Protein AF-A0AAW0MWT6-F1 (afdb_monomer)

InterPro domains:
  IPR008115 Septin 7 [PR01742] (76-88)
  IPR008115 Septin 7 [PR01742] (131-142)
  IPR008115 Septin 7 [PR01742] (172-186)
  IPR027417 P-loop containing nucleoside triphosphate hydrolase [G3DSA:3.40.50.300] (1-78)
  IPR030379 Septin-type guanine nucleotide-binding (G) domain [PF00735] (13-65)
  IPR030379 Septin-type guanine nucleotide-binding (G) domain [PS51719] (1-63)

Organism: NCBI:txid88201

Mean predicted aligned error: 18.44 Å

Radius of gyration: 57.43 Å; Cα contacts (8 Å, |Δi|>4): 34; chains: 1; bounding box: 128×63×159 Å

Nearest PDB structures (foldseek):
  6mqk-assembly6_C-2  TM=9.476E-01  e=8.079E-05  Homo sapiens
  4z54-assembly1_A  TM=9.740E-01  e=1.235E-04  Homo sapiens

pLDDT: mean 82.1, std 18.04, range [35.16, 98.31]

Foldseek 3Di:
DDDDPDPDDQFDADPVGGQDLCDVVRDCNVVVCCCCPPPCVVVVVVCCVVPVVVVVVVVVVVVCVLCVVVPVVVPPPDDDDDPVVVSVVVVVVVVVVVVVVVVVVVVVVVVVVVVVVVVVVVVVVVVVVVVVVVVVVVVVVVVVVVVVVVVVVVVVVVVVVVVVVVVVVVVVVVVVVVVVVVVVPD

Solvent-accessible surface area (backbone atoms only — not comparable to full-atom values): 10738 Å² total; per-residue (Å²): 137,86,80,78,90,78,88,86,74,92,57,60,76,50,103,89,48,73,54,51,59,82,38,73,92,72,35,66,52,55,60,53,46,42,44,52,71,72,72,39,43,64,59,54,49,50,48,42,49,72,45,54,45,42,53,49,47,50,53,51,48,51,51,44,59,72,50,48,79,49,80,66,57,92,72,59,90,83,68,100,66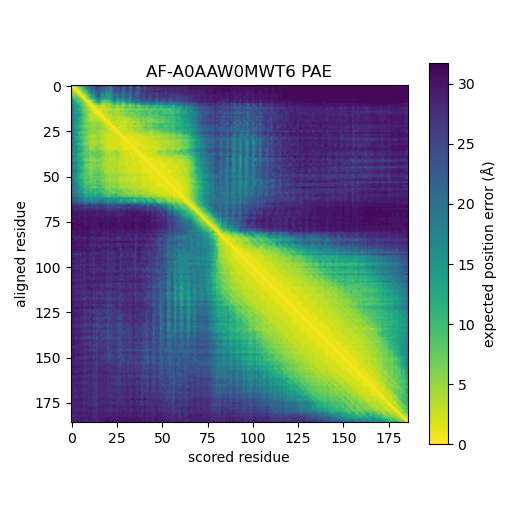,64,73,68,60,54,59,52,49,52,52,50,51,51,53,51,50,53,52,50,52,52,52,54,52,50,50,54,48,52,53,51,51,51,52,52,53,51,54,50,51,53,52,50,52,52,52,50,53,52,50,52,52,51,49,54,53,51,51,50,52,49,51,53,51,50,49,53,51,50,52,52,50,53,51,50,51,52,51,54,49,50,51,52,53,51,50,50,51,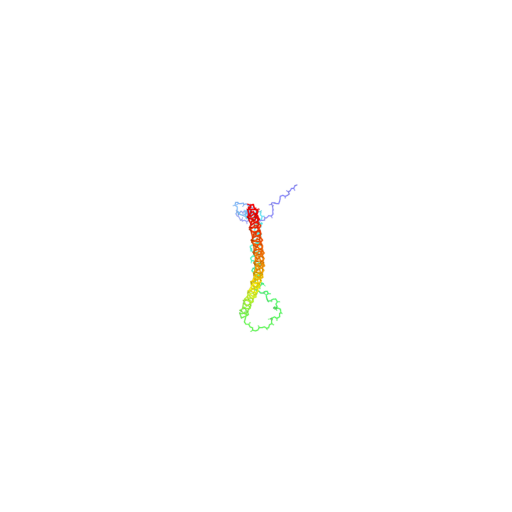53,51,53,49,53,52,52,53,54,51,55,58,58,70,68,72,120

Secondary structure (DSSP, 8-state):
------S-----EETTEE--TT-TTT-THHHHHIIIIIISHHHHHHHIIIIIIHHHHHHHHHHHHHSGGGTTGGG-S---S-HHHHHHHHHHHHHHHHHHHHHHHHHHHHHHHHHHHHHHHHHHHHHHHHHHHHHHHHHHHHHHHHHHHHHHHHHHHHHHHHHHHHHHHHHHHHHHHHHHHHTT--

Sequence (186 aa):
MVKKIKDKLPWPQYPWGVAEVENGDHCDFTILRDMLIRTHMQDLKDVTNNVHYENYRSRKLAAVTYNGVDNNRTKAQLSTKSPLAQMEEERREHVAKMKKMEMEMEQVFEMKVKEKVQKLKDSEAELQRRHEQMKKNLEAQHKELEEKRRVFEDERNKWEELQRLEQQKLEASRTLEKNKKKGKIF

Structure (mmCIF, N/CA/C/O backbone):
data_AF-A0AAW0MWT6-F1
#
_entry.id   AF-A0AAW0MWT6-F1
#
loop_
_atom_site.group_PDB
_atom_site.id
_atom_site.type_symbol
_atom_site.label_atom_id
_atom_site.label_alt_id
_atom_site.label_comp_id
_atom_site.label_asym_id
_atom_site.label_entity_id
_atom_site.label_seq_id
_atom_site.pdbx_PDB_ins_code
_atom_site.Cartn_x
_atom_site.Cartn_y
_atom_site.Cartn_z
_atom_site.occupancy
_atom_site.B_iso_or_equiv
_atom_site.auth_seq_id
_atom_site.auth_comp_id
_atom_site.auth_asym_id
_atom_site.auth_atom_id
_atom_site.pdbx_PDB_model_num
ATOM 1 N N . MET A 1 1 ? 21.346 42.127 -60.053 1.00 35.16 1 MET A N 1
ATOM 2 C CA . MET A 1 1 ? 21.730 41.244 -61.177 1.00 35.16 1 MET A CA 1
ATOM 3 C C . MET A 1 1 ? 22.128 39.889 -60.593 1.00 35.16 1 MET A C 1
ATOM 5 O O . MET A 1 1 ? 23.260 39.718 -60.164 1.00 35.16 1 MET A O 1
ATOM 9 N N . VAL A 1 2 ? 21.167 38.971 -60.451 1.00 37.50 2 VAL A N 1
ATOM 10 C CA . VAL A 1 2 ? 21.390 37.637 -59.862 1.00 37.50 2 VAL A CA 1
ATOM 11 C C . VAL A 1 2 ? 21.959 36.741 -60.960 1.00 37.50 2 VAL A C 1
ATOM 13 O O . VAL A 1 2 ? 21.252 36.387 -61.902 1.00 37.50 2 VAL A O 1
ATOM 16 N N . LYS A 1 3 ? 23.261 36.447 -60.900 1.00 38.41 3 LYS A N 1
ATOM 17 C CA . LYS A 1 3 ? 23.919 35.539 -61.847 1.00 38.41 3 LYS A CA 1
ATOM 18 C C . LYS A 1 3 ? 23.360 34.129 -61.641 1.00 38.41 3 LYS A C 1
ATOM 20 O O . LYS A 1 3 ? 23.581 33.521 -60.599 1.00 38.41 3 LYS A O 1
ATOM 25 N N . LYS A 1 4 ? 22.623 33.638 -62.643 1.00 44.53 4 LYS A N 1
ATOM 26 C CA . LYS A 1 4 ? 22.182 32.244 -62.769 1.00 44.53 4 LYS A CA 1
ATOM 27 C C . LYS A 1 4 ? 23.395 31.318 -62.647 1.00 44.53 4 LYS A C 1
ATOM 29 O O . LYS A 1 4 ? 24.287 31.346 -63.488 1.00 44.53 4 LYS A O 1
ATOM 34 N N . ILE A 1 5 ? 23.399 30.487 -61.613 1.00 49.19 5 ILE A N 1
ATOM 35 C CA . ILE A 1 5 ? 24.251 29.303 -61.514 1.00 49.19 5 ILE A CA 1
ATOM 36 C C . ILE A 1 5 ? 23.578 28.244 -62.397 1.00 49.19 5 ILE A C 1
ATOM 38 O O . ILE A 1 5 ? 22.719 27.516 -61.916 1.00 49.19 5 ILE A O 1
ATOM 42 N N . LYS A 1 6 ? 23.856 28.231 -63.706 1.00 50.94 6 LYS A N 1
ATOM 43 C CA . LYS A 1 6 ? 23.331 27.188 -64.611 1.00 50.94 6 LYS A CA 1
ATOM 44 C C . LYS A 1 6 ? 24.400 26.417 -65.395 1.00 50.94 6 LYS A C 1
ATOM 46 O O . LYS A 1 6 ? 24.085 25.363 -65.921 1.00 50.94 6 LYS A O 1
ATOM 51 N N . ASP A 1 7 ? 25.664 26.850 -65.386 1.00 55.00 7 ASP A N 1
ATOM 52 C CA . ASP A 1 7 ? 26.602 26.423 -66.442 1.00 55.00 7 ASP A CA 1
ATOM 53 C C . ASP A 1 7 ? 27.883 25.713 -65.966 1.00 55.00 7 ASP A C 1
ATOM 55 O O . ASP A 1 7 ? 28.934 25.904 -66.573 1.00 55.00 7 ASP A O 1
ATOM 59 N N . LYS A 1 8 ? 27.873 24.913 -64.888 1.00 58.41 8 LYS A N 1
ATOM 60 C CA . LYS A 1 8 ? 29.100 24.189 -64.469 1.00 58.41 8 LYS A CA 1
ATOM 61 C C . LYS A 1 8 ? 28.888 22.800 -63.857 1.00 58.41 8 LYS A C 1
ATOM 63 O O . LYS A 1 8 ? 29.457 22.507 -62.809 1.00 58.41 8 LYS A O 1
ATOM 68 N N . LEU A 1 9 ? 28.148 21.915 -64.519 1.00 61.97 9 LEU A N 1
ATOM 69 C CA . LEU A 1 9 ? 28.289 20.474 -64.269 1.00 61.97 9 LEU A CA 1
ATOM 70 C C . LEU A 1 9 ? 28.501 19.746 -65.606 1.00 61.97 9 LEU A C 1
ATOM 72 O O . LEU A 1 9 ? 27.692 19.929 -66.514 1.00 61.97 9 LEU A O 1
ATOM 76 N N . PRO A 1 10 ? 29.600 18.983 -65.778 1.00 64.44 10 PRO A N 1
ATOM 77 C CA . PRO A 1 10 ? 29.835 18.23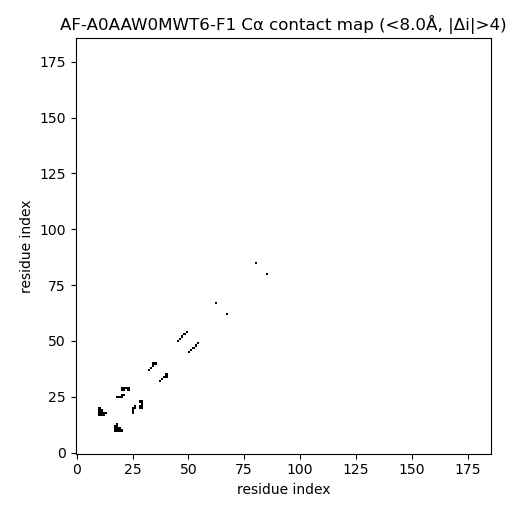2 -67.002 1.00 64.44 10 PRO A CA 1
ATOM 78 C C . PRO A 1 10 ? 28.866 17.048 -67.046 1.00 64.44 10 PRO A C 1
ATOM 80 O O . PRO A 1 10 ? 29.041 16.058 -66.338 1.00 64.44 10 PRO A O 1
ATOM 83 N N . TRP A 1 11 ? 27.821 17.169 -67.861 1.00 74.38 11 TRP A N 1
ATOM 84 C CA . TRP A 1 11 ? 26.926 16.059 -68.166 1.00 74.38 11 TRP A CA 1
ATOM 85 C C . TRP A 1 11 ? 27.671 14.976 -68.952 1.00 74.38 11 TRP A C 1
ATOM 87 O O . TRP A 1 11 ? 28.534 15.324 -69.764 1.00 74.38 11 TRP A O 1
ATOM 97 N N . PRO A 1 12 ? 27.367 13.681 -68.744 1.00 78.31 12 PRO A N 1
ATOM 98 C CA . PRO A 1 12 ? 27.932 12.616 -69.560 1.00 78.31 12 PRO A CA 1
ATOM 99 C C . PRO A 1 12 ? 27.671 12.879 -71.049 1.00 78.31 12 PRO A C 1
ATOM 101 O O . PRO A 1 12 ? 26.525 13.045 -71.473 1.00 78.31 12 PRO A O 1
ATOM 104 N N . GLN A 1 13 ? 28.757 12.946 -71.819 1.00 78.81 13 GLN A N 1
ATOM 105 C CA . GLN A 1 13 ? 28.742 13.183 -73.258 1.00 78.81 13 GLN A CA 1
ATOM 106 C C . GLN A 1 13 ? 29.025 11.875 -73.988 1.00 78.81 13 GLN A C 1
ATOM 108 O O . GLN A 1 13 ? 30.041 11.227 -73.730 1.00 78.81 13 GLN A O 1
ATOM 113 N N . TYR A 1 14 ? 28.158 11.516 -74.927 1.00 85.38 14 TYR A N 1
ATOM 114 C CA . TYR A 1 14 ? 28.325 10.354 -75.792 1.00 85.38 14 TYR A CA 1
ATOM 115 C C . TYR A 1 14 ? 28.382 10.792 -77.263 1.00 85.38 14 TYR A C 1
ATOM 117 O O . TYR A 1 14 ? 27.859 11.855 -77.602 1.00 85.38 14 TYR A O 1
ATOM 125 N N . PRO A 1 15 ? 28.954 9.978 -78.175 1.00 83.38 15 PRO A N 1
ATOM 126 C CA . PRO A 1 15 ? 29.002 10.304 -79.606 1.00 83.38 15 PRO A CA 1
ATOM 127 C C . PRO A 1 15 ? 27.628 10.574 -80.247 1.00 83.38 15 PRO A C 1
ATOM 129 O O . PRO A 1 15 ? 27.560 11.191 -81.304 1.00 83.38 15 PRO A O 1
ATOM 132 N N . TRP A 1 16 ? 26.545 10.112 -79.614 1.00 86.00 16 TRP A N 1
ATOM 133 C CA . TRP A 1 16 ? 25.155 10.263 -80.055 1.00 86.00 16 TRP A CA 1
ATOM 134 C C . TRP A 1 16 ? 24.335 11.285 -79.247 1.00 86.00 16 TRP A C 1
ATOM 136 O O . TRP A 1 16 ? 23.146 11.432 -79.513 1.00 86.00 16 TRP A O 1
ATOM 146 N N . GLY A 1 17 ? 24.921 11.992 -78.273 1.00 82.00 17 GLY A N 1
ATOM 147 C CA . GLY A 1 17 ? 24.215 13.044 -77.533 1.00 82.00 17 GLY A CA 1
ATOM 148 C C . GLY A 1 17 ? 24.654 13.234 -76.081 1.00 82.00 17 GLY A C 1
ATOM 149 O O . GLY A 1 17 ? 25.537 12.541 -75.575 1.00 82.00 17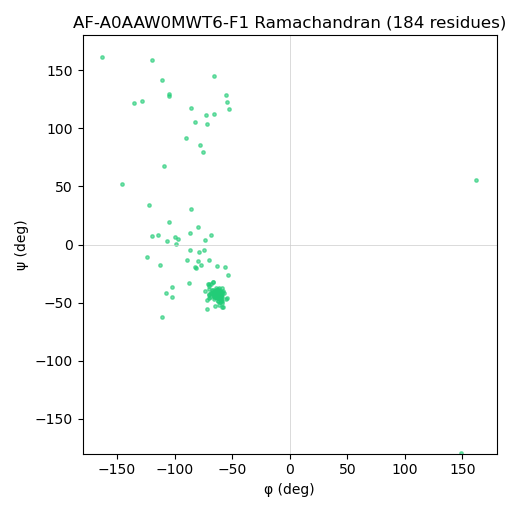 GLY A O 1
ATOM 150 N N . VAL A 1 18 ? 23.999 14.190 -75.416 1.00 82.12 18 VAL A N 1
ATOM 151 C CA . VAL A 1 18 ? 24.269 14.595 -74.027 1.00 82.12 18 VAL A CA 1
ATOM 152 C C . VAL A 1 18 ? 23.183 14.051 -73.104 1.00 82.12 18 VAL A C 1
ATOM 154 O O . VAL A 1 18 ? 21.999 14.280 -73.348 1.00 82.12 18 VAL A O 1
ATOM 157 N N . ALA A 1 19 ? 23.564 13.388 -72.013 1.00 81.56 19 ALA A N 1
ATOM 158 C CA . ALA A 1 19 ? 22.613 12.955 -70.992 1.00 81.56 19 ALA A CA 1
ATOM 159 C C . ALA A 1 19 ? 22.429 14.041 -69.916 1.00 81.56 19 ALA A C 1
ATOM 161 O O . ALA A 1 19 ? 23.167 14.095 -68.931 1.00 81.56 19 ALA A O 1
ATOM 162 N N . GLU A 1 20 ? 21.445 14.921 -70.102 1.00 83.12 20 GLU A N 1
ATOM 163 C CA . GLU A 1 20 ? 21.085 15.939 -69.102 1.00 83.12 20 GLU A CA 1
ATOM 164 C C . GLU A 1 20 ? 20.373 15.315 -67.893 1.00 83.12 20 GLU A C 1
ATOM 166 O O . GLU A 1 20 ? 19.235 14.874 -68.002 1.00 83.12 20 GLU A O 1
ATOM 171 N N . VAL A 1 21 ? 21.024 15.304 -66.727 1.00 81.56 21 VAL A N 1
ATOM 172 C CA . VAL A 1 21 ? 20.509 14.640 -65.508 1.00 81.56 21 VAL A CA 1
ATOM 173 C C . VAL A 1 21 ? 19.401 15.453 -64.817 1.00 81.56 21 VAL A C 1
ATOM 175 O O . VAL A 1 21 ? 18.643 14.928 -64.008 1.00 81.56 21 VAL A O 1
ATOM 178 N N . GLU A 1 22 ? 19.279 16.747 -65.122 1.00 80.81 22 GLU A N 1
ATOM 179 C CA . GLU A 1 22 ? 18.158 17.569 -64.640 1.00 80.81 22 GLU A CA 1
ATOM 180 C C . GLU A 1 22 ? 16.922 17.503 -65.549 1.00 80.81 22 GLU A C 1
ATOM 182 O O . GLU A 1 22 ? 15.886 18.066 -65.193 1.00 80.81 22 GLU A O 1
ATOM 187 N N . ASN A 1 23 ? 17.011 16.816 -66.694 1.00 82.62 23 ASN A N 1
ATOM 188 C CA . ASN A 1 23 ? 15.868 16.586 -67.564 1.00 82.62 23 ASN A CA 1
ATOM 189 C C . ASN A 1 23 ? 15.092 15.342 -67.096 1.00 82.62 23 ASN A C 1
ATOM 191 O O . ASN A 1 23 ? 15.614 14.227 -67.131 1.00 82.62 23 ASN A O 1
ATOM 195 N N . GLY A 1 24 ? 13.833 15.536 -66.692 1.00 82.25 24 GLY A N 1
ATOM 196 C CA . GLY A 1 24 ? 12.943 14.455 -66.255 1.00 82.25 24 GLY A CA 1
ATOM 197 C C . GLY A 1 24 ? 12.617 13.429 -67.346 1.00 82.25 24 GLY A C 1
ATOM 198 O O . GLY A 1 24 ? 12.247 12.310 -67.015 1.00 82.25 24 GLY A O 1
ATOM 199 N N . ASP A 1 25 ? 12.821 13.767 -68.623 1.00 84.88 25 ASP A N 1
ATOM 200 C CA . ASP A 1 25 ? 12.649 12.828 -69.740 1.00 84.88 25 ASP A CA 1
ATOM 201 C C . ASP A 1 25 ? 13.853 11.880 -69.908 1.00 84.88 25 ASP A C 1
ATOM 203 O O . ASP A 1 25 ? 13.774 10.890 -70.634 1.00 84.88 25 ASP A O 1
ATOM 207 N N . HIS A 1 26 ? 14.988 12.182 -69.262 1.00 84.62 26 HIS A N 1
ATOM 208 C CA . HIS A 1 26 ? 16.219 11.392 -69.353 1.00 84.62 26 HIS A CA 1
ATOM 209 C C . HIS A 1 26 ? 16.454 10.506 -68.123 1.00 84.62 26 HIS A C 1
ATOM 211 O O . HIS A 1 26 ? 16.982 9.401 -68.272 1.00 84.62 26 HIS A O 1
ATOM 217 N N . CYS A 1 27 ? 16.114 10.974 -66.914 1.00 84.94 27 CYS A N 1
ATOM 218 C CA . CYS A 1 27 ? 16.206 10.176 -65.688 1.00 84.94 27 CYS A CA 1
ATOM 219 C C . CYS A 1 27 ? 15.398 10.751 -64.506 1.00 84.94 27 CYS A C 1
ATOM 221 O O . CYS A 1 27 ? 15.130 11.948 -64.419 1.00 84.94 27 CYS A O 1
ATOM 223 N N . ASP A 1 28 ? 15.121 9.897 -63.514 1.00 91.88 28 ASP A N 1
ATOM 224 C CA . ASP A 1 28 ? 14.363 10.243 -62.297 1.00 91.88 28 ASP A CA 1
ATOM 225 C C . ASP A 1 28 ? 15.189 10.980 -61.226 1.00 91.88 28 ASP A C 1
ATOM 227 O O . ASP A 1 28 ? 14.796 11.071 -60.058 1.00 91.88 28 ASP A O 1
ATOM 231 N N . PHE A 1 29 ? 16.367 11.502 -61.577 1.00 90.38 29 PHE A N 1
ATOM 232 C CA . PHE A 1 29 ? 17.266 12.130 -60.606 1.00 90.38 29 PHE A CA 1
ATOM 233 C C . PHE A 1 29 ? 16.613 13.315 -59.889 1.00 90.38 29 PHE A C 1
ATOM 235 O O . PHE A 1 29 ? 16.815 13.510 -58.689 1.00 90.38 29 PHE A O 1
ATOM 242 N N . THR A 1 30 ? 15.809 14.098 -60.608 1.00 88.56 30 THR A N 1
ATOM 243 C CA . THR A 1 30 ? 15.086 15.246 -60.050 1.00 88.56 30 THR A CA 1
ATOM 244 C C . THR A 1 30 ? 14.084 14.815 -58.978 1.00 88.56 30 THR A C 1
ATOM 246 O O . THR A 1 30 ? 14.057 15.420 -57.905 1.00 88.56 30 THR A O 1
ATOM 249 N N . ILE A 1 31 ? 13.351 13.723 -59.219 1.00 92.62 31 ILE A N 1
ATOM 250 C CA . ILE A 1 31 ? 12.384 13.134 -58.284 1.00 92.62 31 ILE A CA 1
ATOM 251 C C . ILE A 1 31 ? 13.105 12.589 -57.048 1.00 92.62 31 ILE A C 1
ATOM 253 O O . ILE A 1 31 ? 12.713 12.892 -55.920 1.00 92.62 31 ILE A O 1
ATOM 257 N N . LEU A 1 32 ? 14.194 11.837 -57.241 1.00 93.12 32 LEU A N 1
ATOM 258 C CA . LEU A 1 32 ? 14.987 11.293 -56.136 1.00 93.12 32 LEU A CA 1
ATOM 259 C C . LEU A 1 32 ? 15.583 12.407 -55.267 1.00 93.12 32 LEU A C 1
ATOM 261 O O . LEU A 1 32 ? 15.522 12.338 -54.039 1.00 93.12 32 LEU A O 1
ATOM 265 N N . ARG A 1 33 ? 16.135 13.452 -55.895 1.00 92.69 33 ARG A N 1
ATOM 266 C CA . ARG A 1 33 ? 16.655 14.630 -55.195 1.00 92.69 33 ARG A CA 1
ATOM 267 C C . ARG A 1 33 ? 15.552 15.265 -54.358 1.00 92.69 33 ARG A C 1
ATOM 269 O O . ARG A 1 33 ? 15.734 15.437 -53.158 1.00 92.69 33 ARG A O 1
ATOM 276 N N . ASP A 1 34 ? 14.412 15.592 -54.957 1.00 93.06 34 ASP A N 1
ATOM 277 C CA . ASP A 1 34 ? 13.336 16.264 -54.231 1.00 93.06 34 ASP A CA 1
ATOM 278 C C . ASP A 1 34 ? 12.795 15.401 -53.078 1.00 93.06 34 ASP A C 1
ATOM 280 O O . ASP A 1 34 ? 12.620 15.921 -51.974 1.00 93.06 34 ASP A O 1
ATOM 284 N N . MET A 1 35 ? 12.666 14.084 -53.264 1.00 94.56 35 MET A N 1
ATOM 285 C CA . MET A 1 35 ? 12.312 13.171 -52.174 1.00 94.56 35 MET A CA 1
ATOM 286 C C . MET A 1 35 ? 13.331 13.241 -51.023 1.00 94.56 35 MET A C 1
ATOM 288 O O . MET A 1 35 ? 12.957 13.479 -49.875 1.00 94.56 35 MET A O 1
ATOM 292 N N . LEU A 1 36 ? 14.622 13.063 -51.318 1.00 92.75 36 LEU A N 1
ATOM 293 C CA . LEU A 1 36 ? 15.667 12.9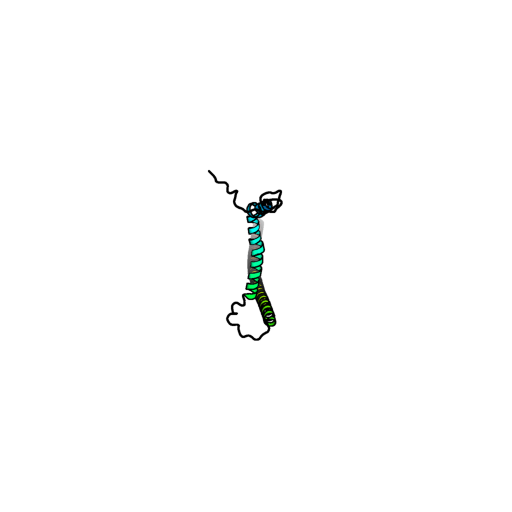39 -50.298 1.00 92.75 36 LEU A CA 1
ATOM 294 C C . LEU A 1 36 ? 15.943 14.242 -49.547 1.00 92.75 36 LEU A C 1
ATOM 296 O O . LEU A 1 36 ? 16.127 14.212 -48.331 1.00 92.75 36 LEU A O 1
ATOM 300 N N . ILE A 1 37 ? 16.015 15.376 -50.256 1.00 91.81 37 ILE A N 1
ATOM 301 C CA . ILE A 1 37 ? 16.503 16.634 -49.667 1.00 91.81 37 ILE A CA 1
ATOM 302 C C . ILE A 1 37 ? 15.438 17.717 -49.519 1.00 91.81 37 ILE A C 1
ATOM 304 O O . ILE A 1 37 ? 15.661 18.662 -48.767 1.00 91.81 37 ILE A O 1
ATOM 308 N N . ARG A 1 38 ? 14.301 17.625 -50.216 1.00 90.00 38 ARG A N 1
ATOM 309 C CA . ARG A 1 38 ? 13.260 18.661 -50.150 1.00 90.00 38 ARG A CA 1
ATOM 310 C C . ARG A 1 38 ? 12.099 18.247 -49.261 1.00 90.00 38 ARG A C 1
ATOM 312 O O . ARG A 1 38 ? 11.659 19.061 -48.457 1.00 90.00 38 ARG A O 1
ATOM 319 N N . THR A 1 39 ? 11.611 17.015 -49.396 1.00 93.88 39 THR A N 1
ATOM 320 C CA . THR A 1 39 ? 10.376 16.594 -48.723 1.00 93.88 39 THR A CA 1
ATOM 321 C C . THR A 1 39 ? 10.596 15.634 -47.560 1.00 93.88 39 THR A C 1
ATOM 323 O O . THR A 1 39 ? 9.924 15.793 -46.550 1.00 93.88 39 THR A O 1
ATOM 326 N N . HIS A 1 40 ? 11.482 14.636 -47.661 1.00 93.56 40 HIS A N 1
ATOM 327 C CA . HIS A 1 40 ? 11.526 13.516 -46.696 1.00 93.56 40 HIS A CA 1
ATOM 328 C C . HIS A 1 40 ? 12.811 13.458 -45.862 1.00 93.56 40 HIS A C 1
ATOM 330 O O . HIS A 1 40 ? 13.030 12.509 -45.113 1.00 93.56 40 HIS A O 1
ATOM 336 N N . MET A 1 41 ? 13.666 14.482 -45.945 1.00 95.75 41 MET A N 1
ATOM 337 C CA . MET A 1 41 ? 14.923 14.521 -45.191 1.00 95.75 41 MET A CA 1
ATOM 338 C C . MET A 1 41 ? 14.698 14.405 -43.677 1.00 95.75 41 MET A C 1
ATOM 340 O O . MET A 1 41 ? 15.464 13.736 -42.984 1.00 95.75 41 MET A O 1
ATOM 344 N N . GLN A 1 42 ? 13.661 15.069 -43.160 1.00 95.81 42 GLN A N 1
ATOM 345 C CA . GLN A 1 42 ? 13.366 15.060 -41.730 1.00 95.81 42 GLN A CA 1
ATOM 346 C C . GLN A 1 42 ? 12.856 13.687 -41.279 1.00 95.81 42 GLN A C 1
ATOM 348 O O . GLN A 1 42 ? 13.411 13.130 -40.338 1.00 95.81 42 GLN A O 1
ATOM 353 N N . ASP A 1 43 ? 11.924 13.085 -42.018 1.00 95.62 43 ASP A N 1
ATOM 354 C CA . ASP A 1 43 ? 11.425 11.737 -41.724 1.00 95.62 43 ASP A CA 1
ATOM 355 C C . ASP A 1 43 ? 12.550 10.691 -41.757 1.00 95.62 43 ASP A C 1
ATOM 357 O O . ASP A 1 43 ? 12.640 9.836 -40.877 1.00 95.62 43 ASP A O 1
ATOM 361 N N . LEU A 1 44 ? 13.472 10.787 -42.723 1.00 96.62 44 LEU A N 1
ATOM 362 C CA . LEU A 1 44 ? 14.648 9.912 -42.795 1.00 96.62 44 LEU A CA 1
ATOM 363 C C . LEU A 1 44 ? 15.544 10.045 -41.556 1.00 96.62 44 LEU A C 1
ATOM 365 O O . LEU A 1 44 ? 16.041 9.037 -41.039 1.00 96.62 44 LEU A O 1
ATOM 369 N N . LYS A 1 45 ? 15.739 11.270 -41.052 1.00 95.75 45 LYS A N 1
ATOM 370 C CA . LYS A 1 45 ? 16.471 11.510 -39.799 1.00 95.75 45 LYS A CA 1
ATOM 371 C C . LYS A 1 45 ? 15.723 10.927 -38.605 1.00 95.75 45 LYS A C 1
ATOM 373 O O . LYS A 1 45 ? 16.355 10.284 -37.769 1.00 95.75 45 LYS A O 1
ATOM 378 N N . ASP A 1 46 ? 14.409 11.099 -38.547 1.00 96.25 46 ASP A N 1
ATOM 379 C CA . ASP A 1 46 ? 13.592 10.639 -37.426 1.00 96.25 46 ASP A CA 1
ATOM 380 C C . ASP A 1 46 ? 13.521 9.111 -37.363 1.00 96.25 46 ASP A C 1
ATOM 382 O O . ASP A 1 46 ? 13.709 8.537 -36.291 1.00 96.25 46 ASP A O 1
ATOM 386 N N . VAL A 1 47 ? 13.368 8.425 -38.500 1.00 96.94 47 VAL A N 1
ATOM 387 C CA . VAL A 1 47 ? 13.450 6.955 -38.570 1.00 96.94 47 VAL A CA 1
ATOM 388 C C . VAL A 1 47 ? 14.847 6.475 -38.178 1.00 96.94 47 VAL A C 1
ATOM 390 O O . VAL A 1 47 ? 14.993 5.540 -37.386 1.00 96.94 47 VAL A O 1
ATOM 393 N N . THR A 1 48 ? 15.896 7.139 -38.669 1.00 96.56 48 THR A N 1
ATOM 394 C CA . THR A 1 48 ? 17.274 6.774 -38.317 1.00 96.56 48 THR A CA 1
ATOM 395 C C . THR A 1 48 ? 17.537 6.935 -36.827 1.00 96.56 48 THR A C 1
ATOM 397 O O . THR A 1 48 ? 18.148 6.056 -36.226 1.00 96.56 48 THR A O 1
ATOM 400 N N . ASN A 1 49 ? 17.045 8.005 -36.207 1.00 94.06 49 ASN A N 1
ATOM 401 C CA . ASN A 1 49 ? 17.225 8.239 -34.782 1.00 94.06 49 ASN A CA 1
ATOM 402 C C . ASN A 1 49 ? 16.372 7.281 -33.935 1.00 94.06 49 ASN A C 1
ATOM 404 O O . ASN A 1 49 ? 16.889 6.528 -33.114 1.00 94.06 49 ASN A O 1
ATOM 408 N N . ASN A 1 50 ? 15.064 7.265 -34.169 1.00 92.69 50 ASN A N 1
ATOM 409 C CA . ASN A 1 50 ? 14.111 6.614 -33.272 1.00 92.69 50 ASN A CA 1
ATOM 410 C C . ASN A 1 50 ? 14.021 5.102 -33.486 1.00 92.69 50 ASN A C 1
ATOM 412 O O . ASN A 1 50 ? 13.573 4.386 -32.595 1.00 92.69 50 ASN A O 1
ATOM 416 N N . VAL A 1 51 ? 14.437 4.604 -34.653 1.00 94.12 51 VAL A N 1
ATOM 417 C CA . VAL A 1 51 ? 14.414 3.172 -34.962 1.00 94.12 51 VAL A CA 1
ATOM 418 C C . VAL A 1 51 ? 15.82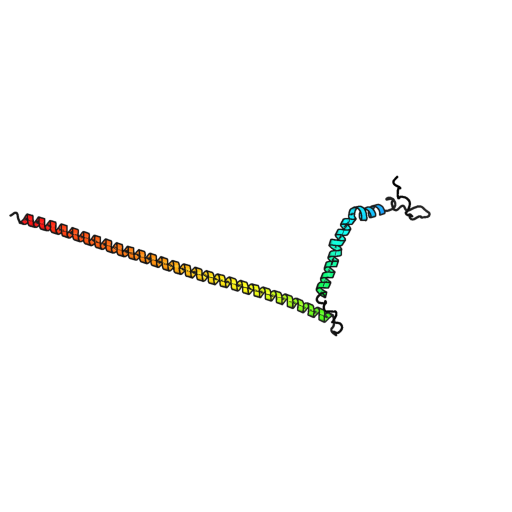8 2.627 -35.041 1.00 94.12 51 VAL A C 1
ATOM 420 O O . VAL A 1 51 ? 16.184 1.743 -34.267 1.00 94.12 51 VAL A O 1
ATOM 423 N N . HIS A 1 52 ? 16.656 3.105 -35.969 1.00 94.81 52 HIS A N 1
ATOM 424 C CA . HIS A 1 52 ? 17.956 2.471 -36.208 1.00 94.81 52 HIS A CA 1
ATOM 425 C C . HIS A 1 52 ? 18.949 2.727 -35.070 1.00 94.81 52 HIS A C 1
ATOM 427 O O . HIS A 1 52 ? 19.561 1.779 -34.569 1.00 94.81 52 HIS A O 1
ATOM 433 N N . TYR A 1 53 ? 19.077 3.979 -34.630 1.00 94.88 53 TYR A N 1
ATOM 434 C CA . TYR A 1 53 ? 19.973 4.352 -33.545 1.00 94.88 53 TYR A CA 1
ATOM 435 C C . TYR A 1 53 ? 19.477 3.814 -32.207 1.00 94.88 53 TYR A C 1
ATOM 437 O O . TYR A 1 53 ? 20.271 3.194 -31.508 1.00 94.88 53 TYR A O 1
ATOM 445 N N . GLU A 1 54 ? 18.189 3.939 -31.879 1.00 91.81 54 GLU A N 1
ATOM 446 C CA . GLU A 1 54 ? 17.658 3.355 -30.641 1.00 91.81 54 GLU A CA 1
ATOM 447 C C . GLU A 1 54 ? 17.779 1.825 -30.615 1.00 91.81 54 GLU A C 1
ATOM 449 O O . GLU A 1 54 ? 18.265 1.279 -29.630 1.00 91.81 54 GLU A O 1
ATOM 454 N N . ASN A 1 55 ? 17.497 1.104 -31.708 1.00 89.62 55 ASN A N 1
ATOM 455 C CA . ASN A 1 55 ? 17.726 -0.348 -31.745 1.00 89.62 55 ASN A CA 1
ATOM 456 C C . ASN A 1 55 ? 19.205 -0.713 -31.548 1.00 89.62 55 ASN A C 1
ATOM 458 O O . ASN A 1 55 ? 19.528 -1.672 -30.840 1.00 89.62 55 ASN A O 1
ATOM 462 N N . TYR A 1 56 ? 20.118 0.034 -32.172 1.00 91.06 56 TYR A N 1
ATOM 463 C CA . TYR A 1 56 ? 21.552 -0.144 -31.964 1.00 91.06 56 TYR A CA 1
ATOM 464 C C . TYR A 1 56 ? 21.951 0.169 -30.517 1.00 91.06 56 TYR A C 1
ATOM 466 O O . TYR A 1 56 ? 22.673 -0.614 -29.895 1.00 91.06 56 TYR A O 1
ATOM 474 N N . ARG A 1 57 ? 21.446 1.273 -29.961 1.00 91.19 57 ARG A N 1
ATOM 475 C CA . ARG A 1 57 ? 21.679 1.728 -28.590 1.00 91.19 57 ARG A CA 1
ATOM 476 C C . ARG A 1 57 ? 21.190 0.689 -27.596 1.00 91.19 57 ARG A C 1
ATOM 478 O O . ARG A 1 57 ? 21.968 0.294 -26.738 1.00 91.19 57 ARG A O 1
ATOM 485 N N . SER A 1 58 ? 19.967 0.184 -27.737 1.00 79.44 58 SER A N 1
ATOM 486 C CA . SER A 1 58 ? 19.422 -0.880 -26.894 1.00 79.44 58 SER A CA 1
ATOM 487 C C . SER A 1 58 ? 20.261 -2.149 -26.985 1.00 79.44 58 SER A C 1
ATOM 489 O O . SER A 1 58 ? 20.583 -2.722 -25.952 1.00 79.44 58 SER A O 1
ATOM 491 N N . ARG A 1 59 ? 20.692 -2.572 -28.182 1.00 79.69 59 ARG A N 1
ATOM 492 C CA . ARG A 1 59 ? 21.567 -3.750 -28.342 1.00 79.69 59 ARG A CA 1
ATOM 493 C C . ARG A 1 59 ? 22.937 -3.545 -27.701 1.00 79.69 59 ARG A C 1
ATOM 495 O O . ARG A 1 59 ? 23.451 -4.462 -27.067 1.00 79.69 59 ARG A O 1
ATOM 502 N N . LYS A 1 60 ? 23.533 -2.358 -27.841 1.00 79.25 60 LYS A N 1
ATOM 503 C CA . LYS A 1 60 ? 24.822 -2.028 -27.223 1.00 79.25 60 LYS A CA 1
ATOM 504 C C . LYS A 1 60 ? 24.716 -1.887 -25.717 1.00 79.25 60 LYS A C 1
ATOM 506 O O . LYS A 1 60 ? 25.577 -2.414 -25.032 1.00 79.25 60 LYS A O 1
ATOM 511 N N . LEU A 1 61 ? 23.677 -1.239 -25.203 1.00 72.00 61 LEU A N 1
ATOM 512 C CA . LEU A 1 61 ? 23.429 -1.141 -23.769 1.00 72.00 61 LEU A CA 1
ATOM 513 C C . LEU A 1 61 ? 23.098 -2.502 -23.176 1.00 72.00 61 LEU A C 1
ATOM 515 O O . LEU A 1 61 ? 23.643 -2.803 -22.133 1.00 72.00 61 LEU A O 1
ATOM 519 N N . ALA A 1 62 ? 22.310 -3.344 -23.848 1.00 69.62 62 ALA A N 1
ATOM 520 C CA . ALA A 1 62 ? 22.069 -4.721 -23.425 1.00 69.62 62 ALA A CA 1
ATOM 521 C C . ALA A 1 62 ? 23.366 -5.538 -23.403 1.00 69.62 62 ALA A C 1
ATOM 523 O O . ALA A 1 62 ? 23.616 -6.248 -22.442 1.00 69.62 62 ALA A O 1
ATOM 524 N N . ALA A 1 63 ? 24.226 -5.398 -24.416 1.00 63.53 63 ALA A N 1
ATOM 525 C CA . ALA A 1 63 ? 25.551 -6.013 -24.410 1.00 63.53 63 ALA A CA 1
ATOM 526 C C . ALA A 1 63 ? 26.463 -5.415 -23.329 1.00 63.53 63 ALA A C 1
ATOM 528 O O . ALA A 1 63 ? 27.281 -6.127 -22.780 1.00 63.53 63 ALA A O 1
ATOM 529 N N . VAL A 1 64 ? 26.332 -4.132 -22.992 1.00 60.62 64 VAL A N 1
ATOM 530 C CA . VAL A 1 64 ? 27.092 -3.475 -21.919 1.00 60.62 64 VAL A CA 1
ATOM 531 C C . VAL A 1 64 ? 26.474 -3.719 -20.547 1.00 60.62 64 VAL A C 1
ATOM 533 O O . VAL A 1 64 ? 27.181 -3.567 -19.579 1.00 60.62 64 VAL A O 1
ATOM 536 N N . THR A 1 65 ? 25.212 -4.111 -20.395 1.00 57.41 65 THR A N 1
ATOM 537 C CA . THR A 1 65 ? 24.650 -4.550 -19.108 1.00 57.41 65 THR A CA 1
ATOM 538 C C . THR A 1 65 ? 24.873 -6.042 -18.899 1.00 57.41 65 THR A C 1
ATOM 540 O O . THR A 1 65 ? 25.164 -6.438 -17.775 1.00 57.41 65 THR A O 1
ATOM 543 N N . TYR A 1 66 ? 24.860 -6.847 -19.968 1.00 49.16 66 TYR A N 1
ATOM 544 C CA . TYR A 1 66 ? 25.346 -8.230 -19.943 1.00 49.16 66 TYR A CA 1
ATOM 545 C C . TYR A 1 66 ? 26.866 -8.307 -19.734 1.00 49.16 66 TYR A C 1
ATOM 547 O O . TYR A 1 66 ? 27.313 -9.125 -18.944 1.00 49.16 66 TYR A O 1
ATOM 555 N N . ASN A 1 67 ? 27.650 -7.417 -20.349 1.00 48.66 67 ASN A N 1
ATOM 556 C CA . ASN A 1 67 ? 29.108 -7.340 -20.173 1.00 48.66 67 ASN A CA 1
ATOM 557 C C . ASN A 1 67 ? 29.526 -6.268 -19.138 1.00 48.66 67 ASN A C 1
ATOM 559 O O . ASN A 1 67 ? 30.703 -5.971 -18.983 1.00 48.66 67 ASN A O 1
ATOM 563 N N . GLY A 1 68 ? 28.594 -5.602 -18.453 1.00 44.09 68 GLY A N 1
ATOM 564 C CA . GLY A 1 68 ? 28.876 -4.448 -17.567 1.00 44.09 68 GLY A CA 1
ATOM 565 C C . GLY A 1 68 ? 29.182 -4.821 -16.137 1.00 44.09 68 GLY A C 1
ATOM 566 O O . GLY A 1 68 ? 29.710 -4.009 -15.378 1.00 44.09 68 GLY A O 1
ATOM 567 N N . VAL A 1 69 ? 28.898 -6.072 -15.797 1.00 46.66 69 VAL A N 1
ATOM 568 C CA . VAL A 1 69 ? 29.513 -6.752 -14.663 1.00 46.66 69 VAL A CA 1
ATOM 569 C C . VAL A 1 69 ? 30.999 -7.058 -14.924 1.00 46.66 69 VAL A C 1
ATOM 571 O O . VAL A 1 69 ? 31.738 -7.264 -13.967 1.00 46.66 69 VAL A O 1
ATOM 574 N N . ASP A 1 70 ? 31.491 -6.940 -16.170 1.00 47.25 70 ASP A N 1
ATOM 575 C CA . ASP A 1 70 ? 32.910 -7.123 -16.521 1.00 47.25 70 ASP A CA 1
ATOM 576 C C . ASP A 1 70 ? 33.781 -5.860 -16.370 1.00 47.25 70 ASP A C 1
ATOM 578 O O . ASP A 1 70 ? 34.945 -5.872 -16.772 1.00 47.25 70 ASP A O 1
ATOM 582 N N . ASN A 1 71 ? 33.313 -4.763 -15.763 1.00 43.25 71 ASN A N 1
ATOM 583 C CA . ASN A 1 71 ? 34.174 -3.585 -15.531 1.00 43.25 71 ASN A CA 1
ATOM 584 C C . ASN A 1 71 ? 35.299 -3.814 -14.495 1.00 43.25 71 ASN A C 1
ATOM 586 O O . ASN A 1 71 ? 36.029 -2.884 -14.162 1.00 43.25 71 ASN A O 1
ATOM 590 N N . ASN A 1 72 ? 35.505 -5.054 -14.033 1.00 43.16 72 ASN A N 1
ATOM 591 C CA . ASN A 1 72 ? 36.716 -5.467 -13.319 1.00 43.16 72 ASN A CA 1
ATOM 592 C C . ASN A 1 72 ? 37.738 -6.220 -14.213 1.00 43.16 72 ASN A C 1
ATOM 594 O O . ASN A 1 72 ? 38.756 -6.714 -13.723 1.00 43.16 72 ASN A O 1
ATOM 598 N N . ARG A 1 73 ? 37.510 -6.313 -15.537 1.00 47.59 73 ARG A N 1
ATOM 599 C CA . ARG A 1 73 ? 38.384 -7.039 -16.486 1.00 47.59 73 ARG A CA 1
ATOM 600 C C . ARG A 1 73 ? 39.717 -6.369 -16.824 1.00 47.59 73 ARG A C 1
ATOM 602 O O . ARG A 1 73 ? 40.483 -6.951 -17.582 1.00 47.59 73 ARG A O 1
ATOM 609 N N . THR A 1 74 ? 40.093 -5.240 -16.229 1.00 46.06 74 THR A N 1
ATOM 610 C CA . THR A 1 74 ? 41.489 -4.765 -16.324 1.00 46.06 74 THR A CA 1
ATOM 611 C C . THR A 1 74 ? 42.461 -5.571 -15.451 1.00 46.06 74 THR A C 1
ATOM 613 O O . THR A 1 74 ? 43.668 -5.373 -15.555 1.00 46.06 74 THR A O 1
ATOM 616 N N . LYS A 1 75 ? 41.975 -6.522 -14.633 1.00 42.72 75 LYS A N 1
ATOM 617 C CA . LYS A 1 75 ? 42.812 -7.416 -13.805 1.00 42.72 75 LYS A CA 1
ATOM 618 C C . LYS A 1 75 ? 42.663 -8.918 -14.083 1.00 42.72 75 LYS A C 1
ATOM 620 O O . LYS A 1 75 ? 43.236 -9.716 -13.351 1.00 42.72 75 LYS A O 1
ATOM 625 N N . ALA A 1 76 ? 41.924 -9.322 -15.119 1.00 44.88 76 ALA A N 1
ATOM 626 C CA . ALA A 1 76 ? 41.611 -10.736 -15.376 1.00 44.88 76 ALA A CA 1
ATOM 627 C C . ALA A 1 76 ? 42.406 -11.365 -16.536 1.00 44.88 76 ALA A C 1
ATOM 629 O O . ALA A 1 76 ? 42.034 -12.412 -17.061 1.00 44.88 76 ALA A O 1
ATOM 630 N N . GLN A 1 77 ? 43.530 -10.766 -16.924 1.00 45.22 77 GLN A N 1
ATOM 631 C CA . GLN A 1 77 ? 44.549 -11.459 -17.704 1.00 45.22 77 GLN A CA 1
ATOM 632 C C . GLN A 1 77 ? 45.291 -12.404 -16.751 1.00 45.22 77 GLN A C 1
ATOM 634 O O . GLN A 1 77 ? 46.310 -11.986 -16.226 1.00 45.22 77 GLN A O 1
ATOM 639 N N . LEU A 1 78 ? 44.719 -13.584 -16.441 1.00 46.75 78 LEU A N 1
ATOM 640 C CA . LEU A 1 78 ? 45.345 -14.787 -15.828 1.00 46.75 78 LEU A CA 1
ATOM 641 C C . LEU A 1 78 ? 44.281 -15.743 -15.222 1.00 46.75 78 LEU A C 1
ATOM 643 O O . LEU A 1 78 ? 44.347 -16.092 -14.046 1.00 46.75 78 LEU A O 1
ATOM 647 N N . SER A 1 79 ? 43.278 -16.198 -15.985 1.00 48.50 79 SER A N 1
ATOM 648 C CA . SER A 1 79 ? 42.415 -17.299 -15.514 1.00 48.50 79 SER A CA 1
ATOM 649 C C . SER A 1 79 ? 42.171 -18.340 -16.601 1.00 48.50 79 SER A C 1
ATOM 651 O O . SER A 1 79 ? 41.690 -18.041 -17.688 1.00 48.50 79 SER A O 1
ATOM 653 N N . THR A 1 80 ? 42.549 -19.576 -16.287 1.00 52.84 80 THR A N 1
ATOM 654 C CA . THR A 1 80 ? 42.690 -20.754 -17.156 1.00 52.84 80 THR A CA 1
ATOM 655 C C . THR A 1 80 ? 41.388 -21.545 -17.348 1.00 52.84 80 THR A C 1
ATOM 657 O O . THR A 1 80 ? 41.423 -22.764 -17.511 1.00 52.84 80 THR A O 1
ATOM 660 N N . LYS A 1 81 ? 40.219 -20.894 -17.309 1.00 54.22 81 LYS A N 1
ATOM 661 C CA . LYS A 1 81 ? 38.919 -21.581 -17.428 1.00 54.22 81 LYS A CA 1
ATOM 662 C C . LYS A 1 81 ? 38.206 -21.248 -18.738 1.00 54.22 81 LYS A C 1
ATOM 664 O O . LYS A 1 81 ? 38.254 -20.117 -19.210 1.00 54.22 81 LYS A O 1
ATOM 669 N N . SER A 1 82 ? 37.547 -22.260 -19.314 1.00 54.44 82 SER A N 1
ATOM 670 C CA . SER A 1 82 ? 36.806 -22.165 -20.578 1.00 54.44 82 SER A CA 1
ATOM 671 C C . SER A 1 82 ? 35.746 -21.050 -20.519 1.00 54.44 82 SER A C 1
ATOM 673 O O . SER A 1 82 ? 34.932 -21.063 -19.590 1.00 54.44 82 SER A O 1
ATOM 675 N N . PRO A 1 83 ? 35.700 -20.127 -21.501 1.00 57.31 83 PRO A N 1
ATOM 676 C CA . PRO A 1 83 ? 34.748 -19.010 -21.540 1.00 57.31 83 PRO A CA 1
ATOM 677 C C . PRO A 1 83 ? 33.266 -19.409 -21.418 1.00 57.31 83 PRO A C 1
ATOM 679 O O . PRO A 1 83 ? 32.455 -18.628 -20.929 1.00 57.31 83 PRO A O 1
ATOM 682 N N . LEU A 1 84 ? 32.902 -20.638 -21.809 1.00 59.81 84 LEU A N 1
ATOM 683 C CA . LEU A 1 84 ? 31.532 -21.150 -21.674 1.00 59.81 84 LEU A CA 1
ATOM 684 C C . LEU A 1 84 ? 31.123 -21.415 -20.216 1.00 59.81 84 LEU A C 1
ATOM 686 O O . LEU A 1 84 ? 29.971 -21.187 -19.857 1.00 59.81 84 LEU A O 1
ATOM 690 N N . ALA A 1 85 ? 32.058 -21.870 -19.375 1.00 66.88 85 ALA A N 1
ATOM 691 C CA . ALA A 1 85 ? 31.775 -22.182 -17.974 1.00 66.88 85 ALA A CA 1
ATOM 692 C C . ALA A 1 85 ? 31.536 -20.910 -17.144 1.00 66.88 85 ALA A C 1
ATOM 694 O O . ALA A 1 85 ? 30.690 -20.907 -16.257 1.00 66.88 85 ALA A O 1
ATOM 695 N N . GLN A 1 86 ? 32.225 -19.815 -17.480 1.00 64.94 86 GLN A N 1
ATOM 696 C CA . GLN A 1 86 ? 32.018 -18.514 -16.835 1.00 64.94 86 GLN A CA 1
ATOM 697 C C . GLN A 1 86 ? 30.627 -17.946 -17.145 1.00 64.94 86 GLN A C 1
ATOM 699 O O . GLN A 1 86 ? 29.931 -17.491 -16.245 1.00 64.94 86 GLN A O 1
ATOM 704 N N . MET A 1 87 ? 30.170 -18.069 -18.395 1.00 63.59 87 MET A N 1
ATOM 705 C CA . MET A 1 87 ? 28.847 -17.585 -18.808 1.00 63.59 87 MET A CA 1
ATOM 706 C C . MET A 1 87 ? 27.691 -18.367 -18.157 1.00 63.59 87 MET A C 1
ATOM 708 O O . MET A 1 87 ? 26.613 -17.821 -17.911 1.00 63.59 87 MET A O 1
ATOM 712 N N . GLU A 1 88 ? 27.887 -19.659 -17.890 1.00 70.19 88 GLU A N 1
ATOM 713 C CA . GLU A 1 88 ? 26.906 -20.475 -17.171 1.00 70.19 88 GLU A CA 1
ATOM 714 C C . GLU A 1 88 ? 26.870 -20.146 -15.671 1.00 70.19 88 GLU A C 1
ATOM 716 O O . GLU A 1 88 ? 25.785 -20.045 -15.091 1.00 70.19 88 GLU A O 1
ATOM 721 N N . GLU A 1 89 ? 28.035 -19.920 -15.061 1.00 70.31 89 GLU A N 1
ATOM 722 C CA . GLU A 1 89 ? 28.168 -19.532 -13.655 1.00 70.31 89 GLU A CA 1
ATOM 723 C C . GLU A 1 89 ? 27.538 -18.153 -13.391 1.00 70.31 89 GLU A C 1
ATOM 725 O O . GLU A 1 89 ? 26.695 -18.029 -12.504 1.00 70.31 89 GLU A O 1
ATOM 730 N N . GLU A 1 90 ? 27.790 -17.158 -14.243 1.00 72.62 90 GLU A N 1
ATOM 731 C CA . GLU A 1 90 ? 27.181 -15.821 -14.141 1.00 72.62 90 GLU A CA 1
ATOM 732 C C . GLU A 1 90 ? 25.653 -15.846 -14.315 1.00 72.62 90 GLU A C 1
ATOM 734 O O . GLU A 1 90 ? 24.915 -15.182 -13.578 1.00 72.62 90 GLU A O 1
ATOM 739 N N . ARG A 1 91 ? 25.136 -16.661 -15.248 1.00 75.25 91 ARG A N 1
ATOM 740 C CA . ARG A 1 91 ? 23.683 -16.864 -15.395 1.00 75.25 91 ARG A CA 1
ATOM 741 C C . ARG A 1 91 ? 23.095 -17.453 -14.115 1.00 75.25 91 ARG A C 1
ATOM 743 O O . ARG A 1 91 ? 22.020 -17.034 -13.680 1.00 75.25 91 ARG A O 1
ATOM 750 N N . ARG A 1 92 ? 23.789 -18.421 -13.514 1.00 80.19 92 ARG A N 1
ATOM 751 C CA . ARG A 1 92 ? 23.368 -19.069 -12.269 1.00 80.19 92 ARG A CA 1
ATOM 752 C C . ARG A 1 92 ? 23.370 -18.084 -11.101 1.00 80.19 92 ARG A C 1
ATOM 754 O O . ARG A 1 92 ? 22.412 -18.083 -10.330 1.00 80.19 92 ARG A O 1
ATOM 761 N N . GLU A 1 93 ? 24.379 -17.224 -11.001 1.00 80.62 93 GLU A N 1
ATOM 762 C CA . GLU A 1 93 ? 24.458 -16.169 -9.987 1.00 80.62 93 GLU A CA 1
ATOM 763 C C . GLU A 1 93 ? 23.344 -15.129 -10.142 1.00 80.62 93 GLU A C 1
ATOM 765 O O . GLU A 1 93 ? 22.696 -14.773 -9.157 1.00 80.62 93 GLU A O 1
ATOM 770 N N . HIS A 1 94 ? 23.051 -14.686 -11.369 1.00 82.50 94 HIS A N 1
ATOM 771 C CA . HIS A 1 94 ? 21.957 -13.747 -11.619 1.00 82.50 94 HIS A CA 1
ATOM 772 C C . HIS A 1 94 ? 20.600 -14.349 -11.237 1.00 82.50 94 HIS A C 1
ATOM 774 O O . HIS A 1 94 ? 19.811 -13.717 -10.534 1.00 82.50 94 HIS A O 1
ATOM 780 N N . VAL A 1 95 ? 20.337 -15.595 -11.641 1.00 82.81 95 VAL A N 1
ATOM 781 C CA . VAL A 1 95 ? 19.112 -16.314 -11.258 1.00 82.81 95 VAL A CA 1
ATOM 782 C C . VAL A 1 95 ? 19.027 -16.475 -9.739 1.00 82.81 95 VAL A C 1
ATOM 784 O O . VAL A 1 95 ? 17.969 -16.236 -9.159 1.00 82.81 95 VAL A O 1
ATOM 787 N N . ALA A 1 96 ? 20.132 -16.815 -9.071 1.00 90.62 96 ALA A N 1
ATOM 788 C CA . ALA A 1 96 ? 20.176 -16.914 -7.615 1.00 90.62 96 ALA A CA 1
ATOM 789 C C . ALA A 1 96 ? 19.899 -15.564 -6.934 1.00 90.62 96 ALA A C 1
ATOM 791 O O . ALA A 1 96 ? 19.169 -15.520 -5.945 1.00 90.62 96 ALA A O 1
ATOM 792 N N . LYS A 1 97 ? 20.421 -14.459 -7.477 1.00 90.06 97 LYS A N 1
ATOM 793 C CA . LYS A 1 97 ? 20.171 -13.105 -6.970 1.00 90.06 97 LYS A CA 1
ATOM 794 C C . LYS A 1 97 ? 18.708 -12.700 -7.125 1.00 90.06 97 LYS A C 1
ATOM 796 O O . LYS A 1 97 ? 18.127 -12.192 -6.170 1.00 90.06 97 LYS A O 1
ATOM 801 N N . MET A 1 98 ? 18.108 -12.960 -8.287 1.00 89.12 98 MET A N 1
ATOM 802 C CA . MET A 1 98 ? 16.688 -12.683 -8.520 1.00 89.12 98 MET A CA 1
ATOM 803 C C . MET A 1 98 ? 15.809 -13.493 -7.569 1.00 89.12 98 MET A C 1
ATOM 805 O O . MET A 1 98 ? 14.938 -12.929 -6.915 1.00 89.12 98 MET A O 1
ATOM 809 N N . LYS A 1 99 ? 16.112 -14.785 -7.399 1.00 92.69 99 LYS A N 1
ATOM 810 C CA . LYS A 1 99 ? 15.414 -15.651 -6.445 1.00 92.69 99 LYS A CA 1
ATOM 811 C C . LYS A 1 99 ? 15.569 -15.167 -5.001 1.00 92.69 99 LYS A C 1
ATOM 813 O O . LYS A 1 99 ? 14.613 -15.198 -4.237 1.00 92.69 99 LYS A O 1
ATOM 818 N N . LYS A 1 100 ? 16.761 -14.701 -4.613 1.00 95.00 100 LYS A N 1
ATOM 819 C CA . LYS A 1 100 ? 16.998 -14.139 -3.277 1.00 95.00 100 LYS A CA 1
ATOM 820 C C . LYS A 1 100 ? 16.171 -12.872 -3.051 1.00 95.00 100 LYS A C 1
ATOM 822 O O . LYS A 1 100 ? 15.560 -12.739 -1.999 1.00 95.00 100 LYS A O 1
ATOM 827 N N . MET A 1 101 ? 16.125 -11.978 -4.037 1.00 92.75 101 MET A N 1
ATOM 828 C CA . MET A 1 101 ? 15.335 -10.749 -3.955 1.00 92.75 101 MET A CA 1
ATOM 829 C C . MET A 1 101 ? 13.833 -11.047 -3.857 1.00 92.75 101 MET A C 1
ATOM 831 O O . MET A 1 101 ? 13.145 -10.430 -3.051 1.00 92.75 101 MET A O 1
ATOM 835 N N . GLU A 1 102 ? 13.339 -12.024 -4.619 1.00 90.88 102 GLU A N 1
ATOM 836 C CA . GLU A 1 102 ? 11.955 -12.507 -4.529 1.00 90.88 102 GLU A CA 1
ATOM 837 C C . GLU A 1 102 ? 11.642 -13.058 -3.129 1.00 90.88 102 GLU A C 1
ATOM 839 O O . GLU A 1 102 ? 10.658 -12.653 -2.518 1.00 90.88 102 GLU A O 1
ATOM 844 N N . MET A 1 103 ? 12.524 -13.893 -2.568 1.00 95.19 103 MET A N 1
ATOM 845 C CA . MET A 1 103 ? 12.368 -14.415 -1.205 1.00 95.19 103 MET A CA 1
ATOM 846 C C . MET A 1 103 ? 12.368 -13.313 -0.139 1.00 95.19 103 MET A C 1
ATOM 848 O O . MET A 1 103 ? 11.578 -13.372 0.800 1.00 95.19 103 MET A O 1
ATOM 852 N N . GLU A 1 104 ? 13.245 -12.313 -0.258 1.00 95.12 104 GLU A N 1
ATOM 853 C CA . GLU A 1 104 ? 13.286 -11.176 0.669 1.00 95.12 104 GLU A CA 1
ATOM 854 C C . GLU A 1 104 ? 12.000 -10.341 0.585 1.00 95.12 104 GLU A C 1
ATOM 856 O O . GLU A 1 104 ? 11.450 -9.952 1.617 1.00 95.12 104 GLU A O 1
ATOM 861 N N . MET A 1 105 ? 11.483 -10.097 -0.625 1.00 93.06 105 MET A N 1
ATOM 862 C CA . MET A 1 105 ? 10.214 -9.389 -0.810 1.00 93.06 105 MET A CA 1
ATOM 863 C C . MET A 1 105 ? 9.035 -10.165 -0.225 1.00 93.06 105 MET A C 1
ATOM 865 O O . MET A 1 105 ? 8.215 -9.567 0.476 1.00 93.06 105 MET A O 1
ATOM 869 N N . GLU A 1 106 ? 8.981 -11.478 -0.449 1.00 95.75 106 GLU A N 1
ATOM 870 C CA . GLU A 1 106 ? 7.937 -12.338 0.107 1.00 95.75 106 GLU A CA 1
ATOM 871 C C . GLU A 1 106 ? 7.986 -12.346 1.641 1.00 95.75 106 GLU A C 1
ATOM 873 O O . GLU A 1 106 ? 6.970 -12.133 2.294 1.00 95.75 106 GLU A O 1
ATOM 878 N N . GLN A 1 107 ? 9.174 -12.455 2.246 1.00 96.62 107 GLN A N 1
ATOM 879 C CA . GLN A 1 107 ? 9.323 -12.384 3.706 1.00 96.62 107 GLN A CA 1
ATOM 880 C C . GLN A 1 107 ? 8.857 -11.044 4.284 1.00 96.62 107 GLN A C 1
ATOM 882 O O . GLN A 1 107 ? 8.189 -11.006 5.321 1.00 96.62 107 GLN A O 1
ATOM 887 N N . VAL A 1 108 ? 9.194 -9.925 3.633 1.00 96.62 108 VAL A N 1
ATOM 888 C CA . VAL A 1 108 ? 8.726 -8.599 4.064 1.00 96.62 108 VAL A CA 1
ATOM 889 C C . VAL A 1 108 ? 7.206 -8.499 3.946 1.00 96.62 108 VAL A C 1
ATOM 891 O O . VAL A 1 108 ? 6.563 -7.910 4.822 1.00 96.62 108 VAL A O 1
ATOM 894 N N . PHE A 1 109 ? 6.625 -9.071 2.890 1.00 97.31 109 PHE A N 1
ATOM 895 C CA . PHE A 1 109 ? 5.182 -9.118 2.698 1.00 97.31 109 PHE A CA 1
ATOM 896 C C . PHE A 1 109 ? 4.501 -9.958 3.784 1.00 97.31 109 PHE A C 1
ATOM 898 O O . PHE A 1 109 ? 3.635 -9.436 4.489 1.00 97.31 109 PHE A O 1
ATOM 905 N N . GLU A 1 110 ? 4.944 -11.196 4.002 1.00 97.19 110 GLU A N 1
ATOM 906 C CA . GLU A 1 110 ? 4.438 -12.079 5.057 1.00 97.19 110 GLU A CA 1
ATOM 907 C C . GLU A 1 110 ? 4.522 -11.421 6.437 1.00 97.19 110 GLU A C 1
ATOM 909 O O . GLU A 1 110 ? 3.550 -11.425 7.198 1.00 97.19 110 GLU A O 1
ATOM 914 N N . MET A 1 111 ? 5.659 -10.796 6.760 1.00 96.94 111 MET A N 1
ATOM 915 C CA . MET A 1 111 ? 5.854 -10.123 8.041 1.00 96.94 111 MET A CA 1
ATOM 916 C C . MET A 1 111 ? 4.890 -8.941 8.214 1.00 96.94 111 MET A C 1
ATOM 918 O O . MET A 1 111 ? 4.273 -8.810 9.272 1.00 96.94 111 MET A O 1
ATOM 922 N N . LYS A 1 112 ? 4.681 -8.128 7.169 1.00 97.62 112 LYS A N 1
ATOM 923 C CA . LYS A 1 112 ? 3.702 -7.026 7.180 1.00 97.62 112 LYS A CA 1
ATOM 924 C C . LYS A 1 112 ? 2.265 -7.522 7.308 1.00 97.62 112 LYS A C 1
ATOM 926 O O . LYS A 1 112 ? 1.482 -6.919 8.043 1.00 97.62 112 LYS A O 1
ATOM 931 N N . VAL A 1 113 ? 1.904 -8.594 6.604 1.00 98.31 113 VAL A N 1
ATOM 932 C CA . VAL A 1 113 ? 0.571 -9.204 6.699 1.00 98.31 113 VAL A CA 1
ATOM 933 C C . VAL A 1 113 ? 0.341 -9.704 8.120 1.00 98.31 113 VAL A C 1
ATOM 935 O O . VAL A 1 113 ? -0.668 -9.357 8.733 1.00 98.31 113 VAL A O 1
ATOM 938 N N . LYS A 1 114 ? 1.304 -10.434 8.686 1.00 97.75 114 LYS A N 1
ATOM 939 C CA . LYS A 1 114 ? 1.233 -10.941 10.058 1.00 97.75 114 LYS A CA 1
ATOM 940 C C . LYS A 1 114 ? 1.105 -9.814 11.084 1.00 97.75 114 LYS A C 1
ATOM 942 O O . LYS A 1 114 ? 0.253 -9.898 11.964 1.00 97.75 114 LYS A O 1
ATOM 947 N N . GLU A 1 115 ? 1.889 -8.745 10.949 1.00 97.75 115 GLU A N 1
ATOM 948 C CA . GLU A 1 115 ? 1.802 -7.562 11.814 1.00 97.75 115 GLU A CA 1
ATOM 949 C C . GLU A 1 115 ? 0.418 -6.899 11.726 1.00 97.75 115 GLU A C 1
ATOM 951 O O . GLU A 1 115 ? -0.196 -6.590 12.749 1.00 97.75 115 GLU A O 1
ATOM 956 N N . LYS A 1 116 ? -0.114 -6.714 10.510 1.00 97.75 116 LYS A N 1
ATOM 957 C CA . LYS A 1 116 ? -1.440 -6.115 10.302 1.00 97.75 116 LYS A CA 1
ATOM 958 C C . LYS A 1 116 ? -2.562 -6.976 10.868 1.00 97.75 116 LYS A C 1
ATOM 960 O O . LYS A 1 116 ? -3.442 -6.433 11.532 1.00 97.75 116 LYS A O 1
ATOM 965 N N . VAL A 1 117 ? -2.522 -8.287 10.644 1.00 97.62 117 VAL A N 1
ATOM 966 C CA . VAL A 1 117 ? -3.501 -9.236 11.192 1.00 97.62 117 VAL A CA 1
ATOM 967 C C . VAL A 1 117 ? -3.452 -9.236 12.717 1.00 97.62 117 VAL A C 1
ATOM 969 O O . VAL A 1 117 ? -4.497 -9.144 13.357 1.00 97.62 117 VAL A O 1
ATOM 972 N N . GLN A 1 118 ? -2.255 -9.262 13.307 1.00 97.62 118 GLN A N 1
ATOM 973 C CA . GLN A 1 118 ? -2.098 -9.201 14.759 1.00 97.62 118 GLN A CA 1
ATOM 974 C C . GLN A 1 118 ? -2.668 -7.895 15.327 1.00 97.62 118 GLN A C 1
ATOM 976 O O . GLN A 1 118 ? -3.450 -7.924 16.272 1.00 97.62 118 GLN A O 1
ATOM 981 N N . LYS A 1 119 ? -2.369 -6.755 14.694 1.00 97.88 119 LYS A N 1
ATOM 982 C CA . LYS A 1 119 ? -2.892 -5.450 15.114 1.00 97.88 119 LYS A CA 1
ATOM 983 C C . LYS A 1 119 ? -4.419 -5.368 15.034 1.00 97.88 119 LYS A C 1
ATOM 985 O O . LYS A 1 119 ? -5.039 -4.756 15.901 1.00 97.88 119 LYS A O 1
ATOM 990 N N . LEU A 1 120 ? -5.027 -5.966 14.008 1.00 97.56 120 LEU A N 1
ATOM 991 C CA . LEU A 1 120 ? -6.486 -6.048 13.891 1.00 97.56 120 LEU A CA 1
ATOM 992 C C . LEU A 1 120 ? -7.087 -6.912 15.000 1.00 97.56 120 LEU A C 1
ATOM 994 O O . LEU A 1 120 ? -8.045 -6.483 15.635 1.00 97.56 120 LEU A O 1
ATOM 998 N N . LYS A 1 121 ? -6.484 -8.070 15.283 1.00 98.00 121 LYS A N 1
ATOM 999 C CA . LYS A 1 121 ? -6.914 -8.967 16.359 1.00 98.00 121 LYS A CA 1
ATOM 1000 C C . LYS A 1 121 ? -6.867 -8.286 17.731 1.00 98.00 121 LYS A C 1
ATOM 1002 O O . LYS A 1 121 ? -7.820 -8.385 18.498 1.00 98.00 121 LYS A O 1
ATOM 1007 N N . ASP A 1 122 ? -5.789 -7.562 18.027 1.00 97.44 122 ASP A N 1
ATOM 1008 C CA . ASP A 1 122 ? -5.649 -6.838 19.296 1.00 97.44 122 ASP A CA 1
ATOM 1009 C C . ASP A 1 122 ? -6.671 -5.694 19.403 1.00 97.44 122 ASP A C 1
ATOM 1011 O O . ASP A 1 122 ? -7.277 -5.486 20.456 1.00 97.44 122 ASP A O 1
ATOM 1015 N N . SER A 1 123 ? -6.920 -4.985 18.295 1.00 97.38 123 SER A N 1
ATOM 1016 C CA . SER A 1 123 ? -7.938 -3.931 18.232 1.00 97.38 123 SER A CA 1
ATOM 1017 C C . SER A 1 123 ? -9.358 -4.472 18.422 1.00 97.38 123 SER A C 1
ATOM 1019 O O . SER A 1 123 ? -10.172 -3.826 19.080 1.00 97.38 123 SER A O 1
ATOM 1021 N N . GLU A 1 124 ? -9.669 -5.631 17.842 1.00 97.38 124 GLU A N 1
ATOM 1022 C CA . GLU A 1 124 ? -10.957 -6.307 18.003 1.00 97.38 124 GLU A CA 1
ATOM 1023 C C . GLU A 1 124 ? -11.161 -6.762 19.454 1.00 97.38 124 GLU A C 1
ATOM 1025 O O . GLU A 1 124 ? -12.214 -6.505 20.039 1.00 97.38 124 GLU A O 1
ATOM 1030 N N . ALA A 1 125 ? -10.137 -7.357 20.072 1.00 98.00 125 ALA A N 1
ATOM 1031 C CA . ALA A 1 125 ? -10.190 -7.802 21.462 1.00 98.00 125 ALA A CA 1
ATOM 1032 C C . ALA A 1 125 ? -10.418 -6.640 22.446 1.00 98.00 125 ALA A C 1
ATOM 1034 O O . ALA A 1 125 ? -11.233 -6.754 23.365 1.00 98.00 125 ALA A O 1
ATOM 1035 N N . GLU A 1 126 ? -9.742 -5.506 22.247 1.00 97.81 126 GLU A N 1
ATOM 1036 C CA . GLU A 1 126 ? -9.946 -4.304 23.064 1.00 97.81 126 GLU A CA 1
ATOM 1037 C C . GLU A 1 126 ? -11.360 -3.731 22.889 1.00 97.81 126 GLU A C 1
ATOM 1039 O O . GLU A 1 126 ? -12.018 -3.378 23.872 1.00 97.81 126 GLU A O 1
ATOM 1044 N N . LEU A 1 127 ? -11.868 -3.676 21.652 1.00 98.06 127 LEU A N 1
ATOM 1045 C CA . LEU A 1 127 ? -13.231 -3.216 21.388 1.00 98.06 127 LEU A CA 1
ATOM 1046 C C . LEU A 1 127 ? -14.265 -4.128 22.060 1.00 98.06 127 LEU A C 1
ATOM 1048 O O . LEU A 1 127 ? -15.198 -3.637 22.699 1.00 98.06 127 LEU A O 1
ATOM 1052 N N . GLN A 1 128 ? -14.057 -5.442 21.983 1.00 97.31 128 GLN A N 1
ATOM 1053 C CA . GLN A 1 128 ? -14.917 -6.430 22.622 1.00 97.31 128 GLN A CA 1
ATOM 1054 C C . GLN A 1 128 ? -14.910 -6.282 24.146 1.00 97.31 128 GLN A C 1
ATOM 1056 O O . GLN A 1 128 ? -15.970 -6.275 24.772 1.00 97.31 128 GLN A O 1
ATOM 1061 N N . ARG A 1 129 ? -13.735 -6.073 24.752 1.00 98.19 129 ARG A N 1
ATOM 1062 C CA . ARG A 1 129 ? -13.605 -5.832 26.195 1.00 98.19 129 ARG A CA 1
ATOM 1063 C C . ARG A 1 129 ? -14.355 -4.573 26.632 1.00 98.19 129 ARG A C 1
ATOM 1065 O O . ARG A 1 129 ? -15.043 -4.591 27.653 1.00 98.19 129 ARG A O 1
ATOM 1072 N N . ARG A 1 130 ? -14.256 -3.482 25.865 1.00 97.75 130 ARG A N 1
ATOM 1073 C CA . ARG A 1 130 ? -15.002 -2.240 26.138 1.00 97.75 130 ARG A CA 1
ATOM 1074 C C . ARG A 1 130 ? -16.504 -2.443 26.032 1.00 97.75 130 ARG A C 1
ATOM 1076 O O . ARG A 1 130 ? -17.241 -1.950 26.884 1.00 97.75 130 ARG A O 1
ATOM 1083 N N . HIS A 1 131 ? -16.945 -3.173 25.012 1.00 98.06 131 HIS A N 1
ATOM 1084 C CA . HIS A 1 131 ? -18.353 -3.496 24.831 1.00 98.06 131 HIS A CA 1
ATOM 1085 C C . HIS A 1 131 ? -18.888 -4.318 26.009 1.00 98.06 131 HIS A C 1
ATOM 1087 O O . HIS A 1 131 ? -19.924 -3.981 26.580 1.00 98.06 131 HIS A O 1
ATOM 1093 N N . GLU A 1 132 ? -18.148 -5.340 26.439 1.00 98.06 132 GLU A N 1
ATOM 1094 C CA . GLU A 1 132 ? -18.533 -6.171 27.579 1.00 98.06 132 GLU A CA 1
ATOM 1095 C C . GLU A 1 132 ? -18.573 -5.368 28.889 1.00 98.06 132 GLU A C 1
ATOM 1097 O O . GLU A 1 132 ? -19.512 -5.507 29.675 1.00 98.06 132 GLU A O 1
ATOM 1102 N N . GLN A 1 133 ? -17.600 -4.479 29.111 1.00 97.94 133 GLN A N 1
ATOM 1103 C CA . GLN A 1 133 ? -17.590 -3.601 30.281 1.00 97.94 133 GLN A CA 1
ATOM 1104 C C . GLN A 1 133 ? -18.791 -2.648 30.287 1.00 97.94 133 GLN A C 1
ATOM 1106 O O . GLN A 1 133 ? -19.450 -2.489 31.314 1.00 97.94 133 GLN A O 1
ATOM 1111 N N . MET A 1 134 ? -19.093 -2.024 29.147 1.00 97.56 134 MET A N 1
ATOM 1112 C CA . MET A 1 134 ? -20.244 -1.133 29.012 1.00 97.56 134 MET A CA 1
ATOM 1113 C C . MET A 1 134 ? -21.555 -1.881 29.264 1.00 97.56 134 MET A C 1
ATOM 1115 O O . MET A 1 134 ? -22.411 -1.383 29.993 1.00 97.56 134 MET A O 1
ATOM 1119 N N . LYS A 1 135 ? -21.685 -3.098 28.728 1.00 98.06 135 LYS A N 1
AT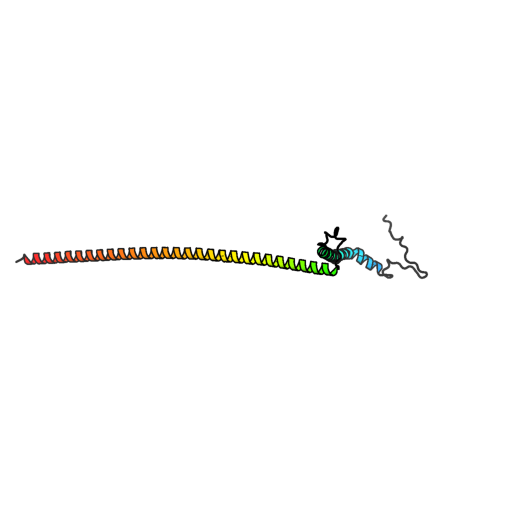OM 1120 C CA . LYS A 1 135 ? -22.847 -3.960 28.951 1.00 98.06 135 LYS A CA 1
ATOM 1121 C C . LYS A 1 135 ? -23.034 -4.291 30.434 1.00 98.06 135 LYS A C 1
ATOM 1123 O O . LYS A 1 135 ? -24.122 -4.076 30.956 1.00 98.06 135 LYS A O 1
ATOM 1128 N N . LYS A 1 136 ? -21.972 -4.714 31.133 1.00 98.19 136 LYS A N 1
ATOM 1129 C CA . LYS A 1 136 ? -22.018 -4.982 32.584 1.00 98.19 136 LYS A CA 1
ATOM 1130 C C . LYS A 1 136 ? -22.426 -3.748 33.387 1.00 98.19 136 LYS A C 1
ATOM 1132 O O . LYS A 1 136 ? -23.221 -3.858 34.315 1.00 98.19 136 LYS A O 1
ATOM 1137 N N . ASN A 1 137 ? -21.916 -2.571 33.023 1.00 97.75 137 ASN A N 1
ATOM 1138 C CA . ASN A 1 137 ? -22.286 -1.323 33.691 1.00 97.75 137 ASN A CA 1
ATOM 1139 C C . ASN A 1 137 ? -23.775 -0.990 33.490 1.00 97.75 137 ASN A C 1
ATOM 1141 O O . ASN A 1 137 ? -24.442 -0.609 34.449 1.00 97.75 137 ASN A O 1
ATOM 1145 N N . LEU A 1 138 ? -24.303 -1.157 32.272 1.00 97.44 138 LEU A N 1
ATOM 1146 C CA . LEU A 1 138 ? -25.724 -0.938 31.979 1.00 97.44 138 LEU A CA 1
ATOM 1147 C C . LEU A 1 138 ? -26.622 -1.943 32.709 1.00 97.44 138 LEU A C 1
ATOM 1149 O O . LEU A 1 138 ? -27.636 -1.547 33.274 1.00 97.44 138 LEU A O 1
ATOM 1153 N N . GLU A 1 139 ? -26.239 -3.220 32.751 1.00 97.38 139 GLU A N 1
ATOM 1154 C CA . GLU A 1 139 ? -26.960 -4.252 33.507 1.00 97.38 139 GLU A CA 1
ATOM 1155 C C . GLU A 1 139 ? -26.980 -3.941 35.010 1.00 97.38 139 GLU A C 1
ATOM 1157 O O . GLU A 1 139 ? -28.020 -4.071 35.657 1.00 97.38 139 GLU A O 1
ATOM 1162 N N . ALA A 1 140 ? -25.860 -3.473 35.567 1.00 97.62 140 ALA A N 1
ATOM 1163 C CA . ALA A 1 140 ? -25.789 -3.052 36.962 1.00 97.62 140 ALA A CA 1
ATOM 1164 C C . ALA A 1 140 ? -26.698 -1.844 37.242 1.00 97.62 140 ALA A C 1
ATOM 1166 O O . ALA A 1 140 ? -27.445 -1.866 38.220 1.00 97.62 140 ALA A O 1
ATOM 1167 N N . GLN A 1 141 ? -26.688 -0.831 36.368 1.00 97.38 141 GLN A N 1
ATOM 1168 C CA . GLN A 1 141 ? -27.585 0.323 36.481 1.00 97.38 141 GLN A CA 1
ATOM 1169 C C . GLN A 1 141 ? -29.057 -0.083 36.381 1.00 97.38 141 GLN A C 1
ATOM 1171 O O . GLN A 1 141 ? -29.871 0.383 37.174 1.00 97.38 141 GLN A O 1
ATOM 1176 N N . HIS A 1 142 ? -29.401 -0.971 35.446 1.00 97.12 142 HIS A N 1
ATOM 1177 C CA . HIS A 1 142 ? -30.762 -1.481 35.307 1.00 97.12 142 HIS A CA 1
ATOM 1178 C C . HIS A 1 142 ? -31.221 -2.186 36.584 1.00 97.12 142 HIS A C 1
ATOM 1180 O O . HIS A 1 142 ? -32.283 -1.873 37.113 1.00 97.12 142 HIS A O 1
ATOM 1186 N N . LYS A 1 143 ? -30.383 -3.073 37.131 1.00 97.75 143 LYS A N 1
ATOM 1187 C CA . LYS A 1 143 ? -30.678 -3.800 38.368 1.00 97.75 143 LYS A CA 1
ATOM 1188 C C . LYS A 1 143 ? -30.818 -2.868 39.575 1.00 97.75 143 LYS A C 1
ATOM 1190 O O . LYS A 1 143 ? -31.687 -3.079 40.414 1.00 97.75 143 LYS A O 1
ATOM 1195 N N . GLU A 1 144 ? -29.984 -1.832 39.668 1.00 97.75 144 GLU A N 1
ATOM 1196 C CA . GLU A 1 144 ? -30.094 -0.820 40.724 1.00 97.75 144 GLU A CA 1
ATOM 1197 C C . GLU A 1 144 ? -31.413 -0.037 40.616 1.00 97.75 144 GLU A C 1
ATOM 1199 O O . GLU A 1 144 ? -32.078 0.201 41.626 1.00 97.75 144 GLU A O 1
ATOM 1204 N N . LEU A 1 145 ? -31.815 0.342 39.398 1.00 97.50 145 LEU A N 1
ATOM 1205 C CA . LEU A 1 145 ? -33.087 1.023 39.150 1.00 97.50 145 LEU A CA 1
ATOM 1206 C C . LEU A 1 145 ? -34.290 0.120 39.447 1.00 97.50 145 LEU A C 1
ATOM 1208 O O . LEU A 1 145 ? -35.253 0.586 40.055 1.00 97.50 145 LEU A O 1
ATOM 1212 N N . GLU A 1 146 ? -34.235 -1.159 39.071 1.00 97.25 146 GLU A N 1
ATOM 1213 C CA . GLU A 1 146 ? -35.270 -2.144 39.404 1.00 97.25 146 GLU A CA 1
ATOM 1214 C C . GLU A 1 146 ? -35.412 -2.335 40.914 1.00 97.25 146 GLU A C 1
ATOM 1216 O O . GLU A 1 146 ? -36.533 -2.342 41.422 1.00 97.25 146 GLU A O 1
ATOM 1221 N N . GLU A 1 147 ? -34.302 -2.422 41.651 1.00 97.25 147 GLU A N 1
ATOM 1222 C CA . GLU A 1 147 ? -34.346 -2.556 43.108 1.00 97.25 147 GLU A CA 1
ATOM 1223 C C . GLU A 1 147 ? -34.915 -1.297 43.770 1.00 97.25 147 GLU A C 1
ATOM 1225 O O . GLU A 1 147 ? -35.793 -1.401 44.624 1.00 97.25 147 GLU A O 1
ATOM 1230 N N . LYS A 1 148 ? -34.500 -0.098 43.335 1.00 97.38 148 LYS A N 1
ATOM 1231 C CA . LYS A 1 148 ? -35.084 1.166 43.821 1.00 97.38 148 LYS A CA 1
ATOM 1232 C C . LYS A 1 148 ? -36.584 1.234 43.548 1.00 97.38 148 LYS A C 1
ATOM 1234 O O . LYS A 1 148 ? -37.343 1.644 44.422 1.00 97.38 148 LYS A O 1
ATOM 1239 N N . ARG A 1 149 ? -37.015 0.811 42.355 1.00 96.25 149 ARG A N 1
ATOM 1240 C CA . ARG A 1 149 ? -38.434 0.738 41.989 1.00 96.25 149 ARG A CA 1
ATOM 1241 C C . ARG A 1 149 ? -39.185 -0.234 42.901 1.00 96.25 149 ARG A C 1
ATOM 1243 O O . ARG A 1 149 ? -40.254 0.120 43.384 1.00 96.25 149 ARG A O 1
ATOM 1250 N N . ARG A 1 150 ? -38.620 -1.416 43.167 1.00 97.75 150 ARG A N 1
ATOM 1251 C CA . ARG A 1 150 ? -39.210 -2.429 44.054 1.00 97.75 150 ARG A CA 1
ATOM 1252 C C . ARG A 1 150 ? -39.348 -1.921 45.487 1.00 97.75 150 ARG A C 1
ATOM 1254 O O . ARG A 1 150 ? -40.429 -2.010 46.053 1.00 97.75 150 ARG A O 1
ATOM 1261 N N . VAL A 1 151 ? -38.284 -1.344 46.049 1.00 97.38 151 VAL A N 1
ATOM 1262 C CA . VAL A 1 151 ? -38.300 -0.770 47.405 1.00 97.38 151 VAL A CA 1
ATOM 1263 C C . VAL A 1 151 ? -39.351 0.331 47.511 1.00 97.38 151 VAL A C 1
ATOM 1265 O O . VAL A 1 151 ? -40.137 0.331 48.452 1.00 97.38 151 VAL A O 1
ATOM 1268 N N . PHE A 1 152 ? -39.415 1.227 46.523 1.00 96.69 152 PHE A N 1
ATOM 1269 C CA . PHE A 1 152 ? -40.421 2.286 46.492 1.00 96.69 152 PHE A CA 1
ATOM 1270 C C . PHE A 1 152 ? -41.853 1.732 46.413 1.00 96.69 152 PHE A C 1
ATOM 1272 O O . PHE A 1 152 ? -42.745 2.225 47.101 1.00 96.69 152 PHE A O 1
ATOM 1279 N N . GLU A 1 153 ? -42.091 0.693 45.606 1.00 96.19 153 GLU A N 1
ATOM 1280 C CA . GLU A 1 153 ? -43.394 0.021 45.541 1.00 96.19 153 GLU A CA 1
ATOM 1281 C C . GLU A 1 153 ? -43.763 -0.659 46.867 1.00 96.19 153 GLU A C 1
ATOM 1283 O O . GLU A 1 153 ? -44.907 -0.537 47.305 1.00 96.19 153 GLU A O 1
ATOM 1288 N N . ASP A 1 154 ? -42.810 -1.305 47.542 1.00 97.00 154 ASP A N 1
ATOM 1289 C CA . ASP A 1 154 ? -43.018 -1.916 48.859 1.00 97.00 154 ASP A CA 1
ATOM 1290 C C . ASP A 1 154 ? -43.315 -0.869 49.941 1.00 97.00 154 ASP A C 1
ATOM 1292 O O . ASP A 1 154 ? -44.203 -1.070 50.771 1.00 97.00 154 ASP A O 1
ATOM 1296 N N . GLU A 1 155 ? -42.596 0.256 49.950 1.00 96.12 155 GLU A N 1
ATOM 1297 C CA . GLU A 1 155 ? -42.851 1.377 50.864 1.00 96.12 155 GLU A CA 1
ATOM 1298 C C . GLU A 1 155 ? -44.226 1.998 50.622 1.00 96.12 155 GLU A C 1
ATOM 1300 O O . GLU A 1 155 ? -44.978 2.207 51.577 1.00 96.12 155 GLU A O 1
ATOM 1305 N N . ARG A 1 156 ? -44.590 2.225 49.353 1.00 96.38 156 ARG A N 1
ATOM 1306 C CA . ARG A 1 156 ? -45.920 2.708 48.970 1.00 96.38 156 ARG A CA 1
ATOM 1307 C C . ARG A 1 156 ? -47.008 1.750 49.453 1.00 96.38 156 ARG A C 1
ATOM 1309 O O . ARG A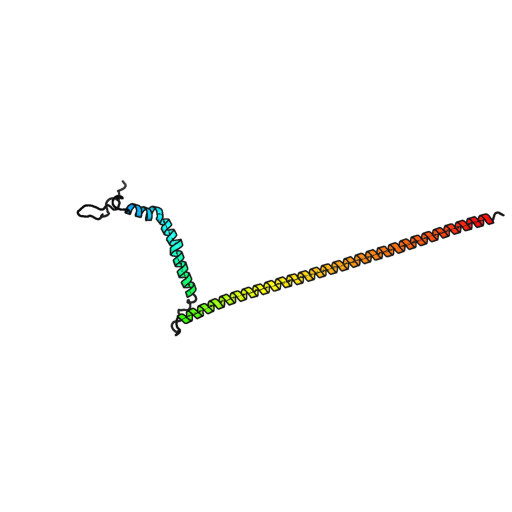 1 156 ? -47.943 2.193 50.111 1.00 96.38 156 ARG A O 1
ATOM 1316 N N . ASN A 1 157 ? -46.873 0.451 49.182 1.00 95.88 157 ASN A N 1
ATOM 1317 C CA . ASN A 1 157 ? -47.858 -0.556 49.585 1.00 95.88 157 ASN A CA 1
ATOM 1318 C C . ASN A 1 157 ? -48.003 -0.626 51.118 1.00 95.88 157 ASN A C 1
ATOM 1320 O O . ASN A 1 157 ? -49.121 -0.670 51.627 1.00 95.88 157 ASN A O 1
ATOM 1324 N N . LYS A 1 158 ? -46.893 -0.576 51.871 1.00 96.31 158 LYS A N 1
ATOM 1325 C CA . LYS A 1 158 ? -46.917 -0.527 53.346 1.00 96.31 158 LYS A CA 1
ATOM 1326 C C . LYS A 1 158 ? -47.606 0.731 53.865 1.00 96.31 158 LYS A C 1
ATOM 1328 O O . LYS A 1 158 ? -48.383 0.653 54.814 1.00 96.31 158 LYS A O 1
ATOM 1333 N N . TRP A 1 159 ? -47.318 1.888 53.271 1.00 94.56 159 TRP A N 1
ATOM 1334 C CA . TRP A 1 159 ? -47.956 3.147 53.648 1.00 94.56 159 TRP A CA 1
ATOM 1335 C C . TRP A 1 159 ? -49.466 3.114 53.374 1.00 94.56 159 TRP A C 1
ATOM 1337 O O . TRP A 1 159 ? -50.249 3.479 54.250 1.00 94.56 159 TRP A O 1
ATOM 1347 N N . GLU A 1 160 ? -49.882 2.605 52.210 1.00 93.31 160 GLU A N 1
ATOM 1348 C CA . GLU A 1 160 ? -51.294 2.406 51.857 1.00 93.31 160 GLU A CA 1
ATOM 1349 C C . GLU A 1 160 ? -51.999 1.448 52.832 1.00 93.31 160 GLU A C 1
ATOM 1351 O O . GLU A 1 160 ? -53.116 1.721 53.277 1.00 93.31 160 GLU A O 1
ATOM 1356 N N . GLU A 1 161 ? -51.346 0.349 53.218 1.00 94.75 161 GLU A N 1
ATOM 1357 C CA . GLU A 1 161 ? -51.883 -0.620 54.176 1.00 94.75 161 GLU A CA 1
ATOM 1358 C C . GLU A 1 161 ? -52.030 -0.022 55.583 1.00 94.75 161 GLU A C 1
ATOM 1360 O O . GLU A 1 161 ? -53.082 -0.170 56.213 1.00 94.75 161 GLU A O 1
ATOM 1365 N N . LEU A 1 162 ? -51.019 0.716 56.057 1.00 94.56 162 LEU A N 1
ATOM 1366 C CA . LEU A 1 162 ? -51.072 1.432 57.334 1.00 94.56 162 LEU A CA 1
ATOM 1367 C C . LEU A 1 162 ? -52.193 2.474 57.350 1.00 94.56 162 LEU A C 1
ATOM 1369 O O . LEU A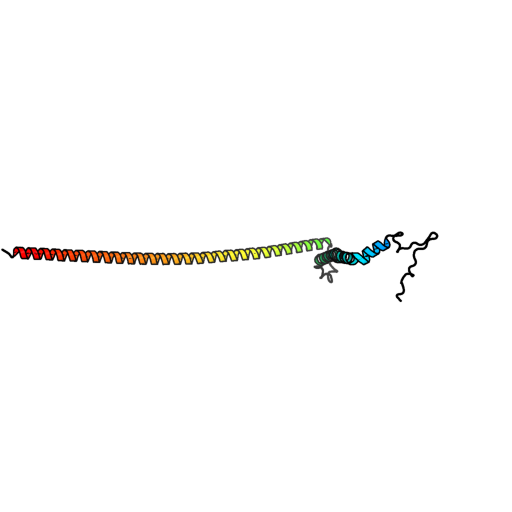 1 162 ? -52.964 2.517 58.309 1.00 94.56 162 LEU A O 1
ATOM 1373 N N . GLN A 1 163 ? -52.326 3.269 56.284 1.00 91.88 163 GLN A N 1
ATOM 1374 C CA . GLN A 1 163 ? -53.412 4.240 56.151 1.00 91.88 163 GLN A CA 1
ATOM 1375 C C . GLN A 1 163 ? -54.786 3.565 56.150 1.00 91.88 163 GLN A C 1
ATOM 1377 O O . GLN A 1 163 ? -55.699 4.020 56.840 1.00 91.88 163 GLN A O 1
ATOM 1382 N N . ARG A 1 164 ? -54.938 2.436 55.449 1.00 92.75 164 ARG A N 1
ATOM 1383 C CA . ARG A 1 164 ? -56.190 1.668 55.430 1.00 92.75 164 ARG A CA 1
ATOM 1384 C C . ARG A 1 164 ? -56.548 1.111 56.812 1.00 92.75 164 ARG A C 1
ATOM 1386 O O . ARG A 1 164 ? -57.708 1.187 57.221 1.00 92.75 164 ARG A O 1
ATOM 1393 N N . LEU A 1 165 ? -55.568 0.577 57.543 1.00 93.00 165 LEU A N 1
ATOM 1394 C CA . LEU A 1 165 ? -55.734 0.104 58.923 1.00 93.00 165 LEU A CA 1
ATOM 1395 C C . LEU A 1 165 ? -56.108 1.243 59.879 1.00 93.00 165 LEU A C 1
ATOM 1397 O O . LEU A 1 165 ? -56.963 1.068 60.749 1.00 93.00 165 LEU A O 1
ATOM 1401 N N . GLU A 1 166 ? -55.486 2.410 59.725 1.00 91.31 166 GLU A N 1
ATOM 1402 C CA . GLU A 1 166 ? -55.783 3.602 60.519 1.00 91.31 166 GLU A CA 1
ATOM 1403 C C . GLU A 1 166 ? -57.212 4.105 60.267 1.00 91.31 166 GLU A C 1
ATOM 1405 O O . GLU A 1 166 ? -57.955 4.354 61.222 1.00 91.31 166 GLU A O 1
ATOM 1410 N N . GLN A 1 167 ? -57.648 4.135 59.004 1.00 88.69 167 GLN A N 1
ATOM 1411 C CA . GLN A 1 167 ? -59.032 4.433 58.630 1.00 88.69 167 GLN A CA 1
ATOM 1412 C C . GLN A 1 167 ? -60.021 3.446 59.260 1.00 88.69 167 GLN A C 1
ATOM 1414 O O . GLN A 1 167 ? -60.982 3.876 59.899 1.00 88.69 167 GLN A O 1
ATOM 1419 N N . GLN A 1 168 ? -59.760 2.136 59.167 1.00 90.69 168 GLN A N 1
ATOM 1420 C CA . GLN A 1 168 ? -60.614 1.117 59.789 1.00 90.69 168 GLN A CA 1
ATOM 1421 C C . GLN A 1 168 ? -60.694 1.269 61.312 1.00 90.69 168 GLN A C 1
ATOM 1423 O O . GLN A 1 168 ? -61.777 1.145 61.885 1.00 90.69 168 GLN A O 1
ATOM 1428 N N . LYS A 1 169 ? -59.575 1.569 61.988 1.00 90.25 169 LYS A N 1
ATOM 1429 C CA . LYS A 1 169 ? -59.564 1.831 63.438 1.00 90.25 169 LYS A CA 1
ATOM 1430 C C . LYS A 1 169 ? -60.394 3.060 63.796 1.00 90.25 169 LYS A C 1
ATOM 1432 O O . LYS A 1 169 ? -61.161 3.018 64.761 1.00 90.25 169 LYS A O 1
ATOM 1437 N N . LEU A 1 170 ? -60.259 4.145 63.032 1.00 86.31 170 LEU A N 1
ATOM 1438 C CA . LEU A 1 170 ? -61.020 5.372 63.250 1.00 86.31 170 LEU A CA 1
ATOM 1439 C C . LEU A 1 170 ? -62.522 5.135 63.051 1.00 86.31 170 LEU A C 1
ATOM 1441 O O . LEU A 1 170 ? -63.332 5.580 63.866 1.00 86.31 170 LEU A O 1
ATOM 1445 N N . GLU A 1 171 ? -62.894 4.408 61.998 1.00 87.44 171 GLU A N 1
ATOM 1446 C CA . GLU A 1 171 ? -64.275 4.012 61.740 1.00 87.44 171 GLU A CA 1
ATOM 1447 C C . GLU A 1 171 ? -64.821 3.136 62.866 1.00 87.44 171 GLU A C 1
ATOM 1449 O O . GLU A 1 171 ? -65.834 3.503 63.455 1.00 87.44 171 GLU A O 1
ATOM 1454 N N . ALA A 1 172 ? -64.124 2.063 63.255 1.00 85.69 172 ALA A N 1
ATOM 1455 C CA . ALA A 1 172 ? -64.531 1.181 64.350 1.00 85.69 172 ALA A CA 1
ATOM 1456 C C . ALA A 1 172 ? -64.721 1.933 65.681 1.00 85.69 172 ALA A C 1
ATOM 1458 O O . ALA A 1 172 ? -65.707 1.708 66.390 1.00 85.69 172 ALA A O 1
ATOM 1459 N N . SER A 1 173 ? -63.821 2.871 65.997 1.00 81.69 173 SER A N 1
ATOM 1460 C CA . SER A 1 173 ? -63.920 3.728 67.184 1.00 81.69 173 SER A CA 1
ATOM 1461 C C . SER A 1 173 ? -65.152 4.643 67.127 1.00 81.69 173 SER A C 1
ATOM 1463 O O . SER A 1 173 ? -65.913 4.729 68.094 1.00 81.69 173 SER A O 1
ATOM 1465 N N . ARG A 1 174 ? -65.438 5.250 65.963 1.00 81.56 174 ARG A N 1
ATOM 1466 C CA . ARG A 1 174 ? -66.666 6.038 65.736 1.00 81.56 174 ARG A CA 1
ATOM 1467 C C . ARG A 1 174 ? -67.932 5.187 65.883 1.00 81.56 174 ARG A C 1
ATOM 1469 O O . ARG A 1 174 ? -68.931 5.685 66.404 1.00 81.56 174 ARG A O 1
ATOM 1476 N N . THR A 1 175 ? -67.927 3.929 65.443 1.00 75.62 175 THR A N 1
ATOM 1477 C CA . THR A 1 175 ? -69.076 3.017 65.597 1.00 75.62 175 THR A CA 1
ATOM 1478 C C . THR A 1 175 ? -69.307 2.642 67.063 1.00 75.62 175 THR A C 1
ATOM 1480 O O . THR A 1 175 ? -70.447 2.669 67.530 1.00 75.62 175 THR A O 1
ATOM 1483 N N . LEU A 1 176 ? -68.238 2.367 67.818 1.00 71.69 176 LEU A N 1
ATOM 1484 C CA . LEU A 1 176 ? -68.293 2.089 69.259 1.00 71.69 176 LEU A CA 1
ATOM 1485 C C . LEU A 1 176 ? -68.810 3.294 70.063 1.00 71.69 176 LEU A C 1
ATOM 1487 O O . LEU A 1 176 ? -69.695 3.132 70.903 1.00 71.69 176 LEU A O 1
ATOM 1491 N N . GLU A 1 177 ? -68.325 4.503 69.768 1.00 71.25 177 GLU A N 1
ATOM 1492 C CA . GLU A 1 177 ? -68.819 5.774 70.328 1.00 71.25 177 GLU A CA 1
ATOM 1493 C C . GLU A 1 177 ? -70.329 5.957 70.099 1.00 71.25 177 GLU A C 1
ATOM 1495 O O . GLU A 1 177 ? -71.079 6.267 71.030 1.00 71.25 177 GLU A O 1
ATOM 1500 N N . LYS A 1 178 ? -70.800 5.717 68.866 1.00 71.81 178 LYS A N 1
ATOM 1501 C CA . LYS A 1 178 ? -72.230 5.794 68.519 1.00 71.81 178 LYS A CA 1
ATOM 1502 C C . LYS A 1 178 ? -73.065 4.780 69.309 1.00 71.81 178 LYS A C 1
ATOM 1504 O O . LYS A 1 178 ? -74.147 5.131 69.780 1.00 71.81 178 LYS A O 1
ATOM 1509 N N . ASN A 1 179 ? -72.568 3.559 69.507 1.00 67.25 179 ASN A N 1
ATOM 1510 C CA . ASN A 1 179 ? -73.264 2.529 70.285 1.00 67.25 179 ASN A CA 1
ATOM 1511 C C . ASN A 1 179 ? -73.298 2.850 71.789 1.00 67.25 179 ASN A C 1
ATOM 1513 O O . ASN A 1 179 ? -74.334 2.671 72.428 1.00 67.25 179 ASN A O 1
ATOM 1517 N N . LYS A 1 180 ? -72.220 3.413 72.351 1.00 69.44 180 LYS A N 1
ATOM 1518 C CA . LYS A 1 180 ? -72.173 3.861 73.755 1.00 69.44 180 LYS A CA 1
ATOM 1519 C C . LYS A 1 180 ? -73.149 5.006 74.040 1.00 69.44 180 LYS A C 1
ATOM 1521 O O . LYS A 1 180 ? -73.765 5.027 75.100 1.00 69.44 180 LYS A O 1
ATOM 1526 N N . LYS A 1 181 ? -73.315 5.941 73.095 1.00 61.50 181 LYS A N 1
ATOM 1527 C CA . LYS A 1 181 ? -74.304 7.031 73.200 1.00 61.50 181 LYS A CA 1
ATOM 1528 C C . LYS A 1 181 ? -75.744 6.521 73.111 1.00 61.50 181 LYS A C 1
ATOM 1530 O O . LYS A 1 181 ? -76.595 7.045 73.815 1.00 61.50 181 LYS A O 1
ATOM 1535 N N . LYS A 1 182 ? -76.007 5.474 72.320 1.00 59.75 182 LYS A N 1
ATOM 1536 C CA . LYS A 1 182 ? -77.324 4.814 72.270 1.00 59.75 182 LYS A CA 1
ATOM 1537 C C . LYS A 1 182 ? -77.655 4.024 73.543 1.00 59.75 182 LYS A C 1
ATOM 1539 O O . LYS A 1 182 ? -78.806 4.014 73.945 1.00 59.75 182 LYS A O 1
ATOM 1544 N N . GLY A 1 183 ? -76.664 3.417 74.201 1.00 58.44 183 GLY A N 1
ATOM 1545 C CA . GLY A 1 183 ? -76.858 2.683 75.461 1.00 58.44 183 GLY A CA 1
ATOM 1546 C C . GLY A 1 183 ? -76.976 3.550 76.723 1.00 58.44 183 GLY A C 1
ATOM 1547 O O . GLY A 1 183 ? -77.228 3.014 77.792 1.00 58.44 183 GLY A O 1
ATOM 1548 N N . LYS A 1 184 ? -76.775 4.871 76.620 1.00 53.62 184 LYS A N 1
ATOM 1549 C CA . LYS A 1 184 ? -76.880 5.831 77.738 1.00 53.62 184 LYS A CA 1
ATOM 1550 C C . LYS A 1 184 ? -78.223 6.570 77.791 1.00 53.62 184 LYS A C 1
ATOM 1552 O O . LYS A 1 184 ? -78.404 7.435 78.640 1.00 53.62 184 LYS A O 1
ATOM 1557 N N . ILE A 1 185 ? -79.121 6.261 76.859 1.00 50.88 185 ILE A N 1
ATOM 1558 C CA . ILE A 1 185 ? -80.478 6.801 76.772 1.00 50.88 185 ILE A CA 1
ATOM 1559 C C . ILE A 1 185 ? -81.429 5.657 77.131 1.00 50.88 185 ILE A C 1
ATOM 1561 O O . ILE A 1 185 ? -82.073 5.124 76.242 1.00 50.88 185 ILE A O 1
ATOM 1565 N N . PHE A 1 186 ? -81.418 5.207 78.383 1.00 46.81 186 PHE A N 1
ATOM 1566 C CA . PHE A 1 186 ? -82.487 4.458 79.056 1.00 46.81 186 PHE A CA 1
ATOM 1567 C C . PHE A 1 186 ? -82.160 4.394 80.548 1.00 46.81 186 PHE A C 1
ATOM 1569 O O . PHE A 1 186 ? -80.958 4.243 80.872 1.00 46.81 186 PHE A O 1
#